Protein AF-A0A1Z5JUU1-F1 (afdb_monomer)

Secondary structure (DSSP, 8-state):
--HHHHHHHHHHHHH-TT--EEE----TTSSHHHHHHHHHHHHHHTT-TT--EEE---SSHHHHH-GGGHHHHHHHHH-TT-EEE-TTSPBP--TTSHHHHHHHHHHHHHHHHHGGGS-HHHHHHHHHHHIIIIITT-HHHHHHHHHH-HHHHHHHHHHHHHHHHTTGGGS--PPPPPP------

Organism: Fistulifera solaris (NCBI:txid1519565)

pLDDT: mean 83.69, std 14.79, range [43.5, 97.12]

Structure (mmCIF, N/CA/C/O backbone):
data_AF-A0A1Z5JUU1-F1
#
_entry.id   AF-A0A1Z5JUU1-F1
#
loop_
_atom_site.group_PDB
_atom_site.id
_atom_site.type_symbol
_atom_site.label_atom_id
_atom_site.label_alt_id
_atom_site.label_comp_id
_atom_site.label_asym_id
_atom_site.label_entity_id
_atom_site.label_seq_id
_atom_site.pdbx_PDB_ins_code
_atom_site.Cartn_x
_atom_site.Cartn_y
_atom_site.Cartn_z
_atom_site.occupancy
_atom_site.B_iso_or_equiv
_atom_site.auth_seq_id
_atom_site.auth_comp_id
_atom_site.auth_asym_id
_atom_site.auth_atom_id
_atom_site.pdbx_PDB_model_num
ATOM 1 N N . MET A 1 1 ? 9.131 -2.331 -24.295 1.00 71.56 1 MET A N 1
ATOM 2 C CA . MET A 1 1 ? 7.863 -3.003 -24.631 1.00 71.56 1 MET A CA 1
ATOM 3 C C . MET A 1 1 ? 7.011 -2.033 -25.445 1.00 71.56 1 MET A C 1
ATOM 5 O O . MET A 1 1 ? 7.007 -0.866 -25.076 1.00 71.56 1 MET A O 1
ATOM 9 N N . PRO A 1 2 ? 6.372 -2.445 -26.555 1.00 82.12 2 PRO A N 1
ATOM 10 C CA . PRO A 1 2 ? 5.466 -1.575 -27.316 1.00 82.12 2 PRO A CA 1
ATOM 11 C C . PRO A 1 2 ? 4.212 -1.193 -26.511 1.00 82.12 2 PRO A C 1
ATOM 13 O O . PRO A 1 2 ? 3.715 -2.015 -25.745 1.00 82.12 2 PRO A O 1
ATOM 16 N N . ASP A 1 3 ? 3.649 -0.003 -26.739 1.00 83.38 3 ASP A N 1
ATOM 17 C CA . ASP A 1 3 ? 2.483 0.516 -25.989 1.00 83.38 3 ASP A CA 1
ATOM 18 C C . ASP A 1 3 ? 1.228 -0.363 -26.105 1.00 83.38 3 ASP A C 1
ATOM 20 O O . ASP A 1 3 ? 0.395 -0.417 -25.205 1.00 83.38 3 ASP A O 1
ATOM 24 N N . VAL A 1 4 ? 1.074 -1.087 -27.216 1.00 86.75 4 VAL A N 1
ATOM 25 C CA . VAL A 1 4 ? -0.024 -2.054 -27.381 1.00 86.75 4 VAL A CA 1
ATOM 26 C C . VAL A 1 4 ? 0.122 -3.210 -26.393 1.00 86.75 4 VAL A C 1
ATOM 28 O O . VAL A 1 4 ? -0.844 -3.587 -25.745 1.00 86.75 4 VAL A O 1
ATOM 31 N N . VAL A 1 5 ? 1.339 -3.728 -26.226 1.00 86.44 5 VAL A N 1
ATOM 32 C CA . VAL A 1 5 ? 1.608 -4.840 -25.305 1.00 86.44 5 VAL A CA 1
ATOM 33 C C . VAL A 1 5 ? 1.429 -4.390 -23.853 1.00 86.44 5 VAL A C 1
ATOM 35 O O . VAL A 1 5 ? 0.919 -5.153 -23.041 1.00 86.44 5 VAL A O 1
ATOM 38 N N . ALA A 1 6 ? 1.771 -3.137 -23.542 1.00 86.25 6 ALA A N 1
ATOM 39 C CA . ALA A 1 6 ? 1.539 -2.543 -22.225 1.00 86.25 6 ALA A CA 1
ATOM 40 C C . ALA A 1 6 ? 0.069 -2.486 -21.840 1.00 86.25 6 ALA A C 1
ATOM 42 O O . ALA A 1 6 ? -0.309 -2.936 -20.763 1.00 86.25 6 ALA A O 1
ATOM 43 N N . ARG A 1 7 ? -0.769 -1.980 -22.745 1.00 87.94 7 ARG A N 1
ATOM 44 C CA . ARG A 1 7 ? -2.204 -1.856 -22.488 1.00 87.94 7 ARG A CA 1
ATOM 45 C C . ARG A 1 7 ? -2.879 -3.211 -22.343 1.00 87.94 7 ARG A C 1
ATOM 47 O O . ARG A 1 7 ? -3.674 -3.389 -21.428 1.00 87.94 7 ARG A O 1
ATOM 54 N N . GLU A 1 8 ? -2.515 -4.186 -23.173 1.00 91.38 8 GLU A N 1
ATOM 55 C CA . GLU A 1 8 ? -3.018 -5.557 -23.017 1.00 91.38 8 GLU A CA 1
ATOM 56 C C . GLU A 1 8 ? -2.571 -6.189 -21.694 1.00 91.38 8 GLU A C 1
ATOM 58 O O . GLU A 1 8 ? -3.350 -6.873 -21.026 1.00 91.38 8 GLU A O 1
ATOM 63 N N . PHE A 1 9 ? -1.342 -5.908 -21.260 1.00 90.50 9 PHE A N 1
ATOM 64 C CA . PHE A 1 9 ? -0.874 -6.306 -19.941 1.00 90.50 9 PHE A CA 1
ATOM 65 C C . PHE A 1 9 ? -1.707 -5.653 -18.819 1.00 90.50 9 PHE A C 1
ATOM 67 O O . PHE A 1 9 ? -2.183 -6.363 -17.933 1.00 90.50 9 PHE A O 1
ATOM 74 N N . PHE A 1 10 ? -1.980 -4.344 -18.881 1.00 91.12 10 PHE A N 1
ATOM 75 C CA . PHE A 1 10 ? -2.826 -3.654 -17.895 1.00 91.12 10 PHE A CA 1
ATOM 76 C C . PHE A 1 10 ? -4.253 -4.206 -17.865 1.00 91.12 10 PHE A C 1
ATOM 78 O O . PHE A 1 10 ? -4.787 -4.461 -16.7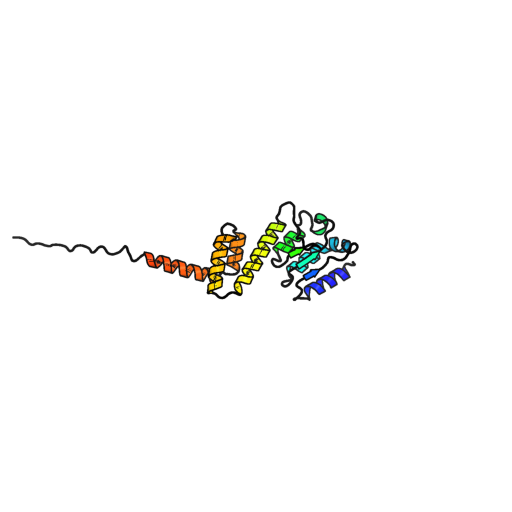86 1.00 91.12 10 PHE A O 1
ATOM 85 N N . HIS A 1 11 ? -4.857 -4.462 -19.028 1.00 91.56 11 HIS A N 1
ATOM 86 C CA . HIS A 1 11 ? -6.168 -5.105 -19.110 1.00 91.56 11 HIS A CA 1
ATOM 87 C C . HIS A 1 11 ? -6.165 -6.495 -18.479 1.00 91.56 11 HIS A C 1
ATOM 89 O O . HIS A 1 11 ? -7.101 -6.840 -17.763 1.00 91.56 11 HIS A O 1
ATOM 95 N N . THR A 1 12 ? -5.106 -7.273 -18.699 1.00 93.88 12 THR A N 1
ATOM 96 C CA . THR A 1 12 ? -4.966 -8.610 -18.111 1.00 93.88 12 THR A CA 1
ATOM 97 C C . THR A 1 12 ? -4.886 -8.540 -16.588 1.00 93.88 12 THR A C 1
ATOM 99 O O . THR A 1 12 ? -5.570 -9.300 -15.906 1.00 93.88 12 THR A O 1
ATOM 102 N N . VAL A 1 13 ? -4.095 -7.604 -16.052 1.00 93.19 13 VAL A N 1
ATOM 103 C CA . VAL A 1 13 ? -4.007 -7.354 -14.607 1.00 93.19 13 VAL A CA 1
ATOM 104 C C . VAL A 1 13 ? -5.378 -6.975 -14.049 1.00 93.19 13 VAL A C 1
ATOM 106 O O . VAL A 1 13 ? -5.835 -7.598 -13.102 1.00 93.19 13 VAL A O 1
ATOM 109 N N . LEU A 1 14 ? -6.073 -6.015 -14.666 1.00 93.19 14 LEU A N 1
ATOM 110 C CA . LEU A 1 14 ? -7.387 -5.555 -14.202 1.00 93.19 14 LEU A CA 1
ATOM 111 C C . LEU A 1 14 ? -8.497 -6.605 -14.323 1.00 93.19 14 LEU A C 1
ATOM 113 O O . LEU A 1 14 ? -9.444 -6.583 -13.539 1.00 93.19 14 LEU A O 1
ATOM 117 N N . ALA A 1 15 ? -8.410 -7.502 -15.304 1.00 95.12 15 ALA A N 1
ATOM 118 C CA . ALA A 1 15 ? -9.372 -8.584 -15.481 1.00 95.12 15 ALA A CA 1
ATOM 119 C C . ALA A 1 15 ? -9.217 -9.685 -14.420 1.00 95.12 15 ALA A C 1
ATOM 121 O O . ALA A 1 15 ? -10.174 -10.412 -14.150 1.00 95.12 15 ALA A O 1
ATOM 122 N N . ASN A 1 16 ? -8.036 -9.812 -13.811 1.00 95.94 16 ASN A N 1
ATOM 123 C CA . ASN A 1 16 ? -7.778 -10.797 -12.772 1.00 95.94 16 ASN A CA 1
ATOM 124 C C . ASN A 1 16 ? -8.166 -10.255 -11.390 1.00 95.94 16 ASN A C 1
ATOM 126 O O . ASN A 1 16 ? -7.325 -9.814 -10.614 1.00 95.94 16 ASN A O 1
ATOM 130 N N . LEU A 1 17 ? -9.458 -10.331 -11.073 1.00 94.00 17 LEU A N 1
ATOM 131 C CA . LEU A 1 17 ? -10.020 -9.778 -9.837 1.00 94.00 17 LEU A CA 1
ATOM 132 C C . LEU A 1 17 ? -9.457 -10.395 -8.546 1.00 94.00 17 LEU A C 1
ATOM 134 O O . LEU A 1 17 ? -9.594 -9.773 -7.497 1.00 94.00 17 LEU A O 1
ATOM 138 N N . ASP A 1 18 ? -8.814 -11.563 -8.626 1.00 96.25 18 ASP A N 1
ATOM 139 C CA . ASP A 1 18 ? -8.231 -12.283 -7.487 1.00 96.25 18 ASP A CA 1
ATOM 140 C C . ASP A 1 18 ? -6.707 -12.093 -7.378 1.00 96.25 18 ASP A C 1
ATOM 142 O O . ASP A 1 18 ? -6.059 -12.691 -6.515 1.00 96.25 18 ASP A O 1
ATOM 146 N N . LEU A 1 19 ? -6.103 -11.273 -8.246 1.00 97.12 19 LEU A N 1
ATOM 147 C CA . LEU A 1 19 ? -4.665 -11.027 -8.223 1.00 97.12 19 LEU A CA 1
ATOM 148 C C . LEU A 1 19 ? -4.261 -10.274 -6.948 1.00 97.12 19 LEU A C 1
ATOM 150 O O . LEU A 1 19 ? -4.594 -9.102 -6.777 1.00 97.12 19 LEU A O 1
ATOM 154 N N . GLN A 1 20 ? -3.496 -10.942 -6.081 1.00 96.75 20 GLN A N 1
ATOM 155 C CA . GLN A 1 20 ? -3.000 -10.370 -4.820 1.00 96.75 20 GLN A CA 1
ATOM 156 C C . GLN A 1 20 ? -1.579 -9.820 -4.915 1.00 96.75 20 GLN A C 1
ATOM 158 O O . GLN A 1 20 ? -1.257 -8.824 -4.269 1.00 96.75 20 GLN A O 1
ATOM 163 N N . VAL A 1 21 ? -0.734 -10.444 -5.736 1.00 96.75 21 VAL A N 1
ATOM 164 C CA . VAL A 1 21 ? 0.668 -10.057 -5.907 1.00 96.75 21 VAL A CA 1
ATOM 165 C C . VAL A 1 21 ? 0.942 -9.847 -7.385 1.00 96.75 21 VAL A C 1
ATOM 167 O O . VAL A 1 21 ? 0.773 -10.766 -8.185 1.00 96.75 21 VAL A O 1
ATOM 170 N N . LEU A 1 22 ? 1.396 -8.647 -7.732 1.00 95.31 22 LEU A N 1
ATOM 171 C CA . LEU A 1 22 ? 1.915 -8.333 -9.051 1.00 95.31 22 LEU A CA 1
ATOM 172 C C . LEU A 1 22 ? 3.423 -8.117 -8.948 1.00 95.31 22 LEU A C 1
ATOM 174 O O . LEU A 1 22 ? 3.871 -7.153 -8.333 1.00 95.31 22 LEU A O 1
ATOM 178 N N . ASP A 1 23 ? 4.196 -9.016 -9.551 1.00 93.69 23 ASP A N 1
ATOM 179 C CA . ASP A 1 23 ? 5.653 -8.955 -9.534 1.00 93.69 23 ASP A CA 1
ATOM 180 C C . ASP A 1 23 ? 6.204 -8.513 -10.893 1.00 93.69 23 ASP A C 1
ATOM 182 O O . ASP A 1 23 ? 6.114 -9.234 -11.888 1.00 93.69 23 ASP A O 1
ATOM 186 N N . LEU A 1 24 ? 6.750 -7.299 -10.924 1.00 90.38 24 LEU A N 1
ATOM 187 C CA . LEU A 1 24 ? 7.387 -6.676 -12.083 1.00 90.38 24 LEU A CA 1
ATOM 188 C C . LEU A 1 24 ? 8.906 -6.594 -11.929 1.00 90.38 24 LEU A C 1
ATOM 190 O O . LEU A 1 24 ? 9.568 -5.929 -12.728 1.00 90.38 24 LEU A O 1
ATOM 194 N N . THR A 1 25 ? 9.474 -7.286 -10.937 1.00 87.62 25 THR A N 1
ATOM 195 C CA . THR A 1 25 ? 10.922 -7.395 -10.725 1.00 87.62 25 THR A CA 1
ATOM 196 C C . THR A 1 25 ? 11.515 -8.369 -11.744 1.00 87.62 25 THR A C 1
ATOM 198 O O . THR A 1 25 ? 11.957 -9.477 -11.466 1.00 87.62 25 THR A O 1
ATOM 201 N N . THR A 1 26 ? 11.448 -7.983 -13.014 1.00 70.00 26 THR A N 1
ATOM 202 C CA . THR A 1 26 ? 12.093 -8.726 -14.094 1.00 70.00 26 THR A CA 1
ATOM 203 C C . THR A 1 26 ? 13.505 -8.192 -14.282 1.00 70.00 26 THR A C 1
ATOM 205 O O . THR A 1 26 ? 13.745 -7.000 -14.108 1.00 70.00 26 THR A O 1
ATOM 208 N N . GLY A 1 27 ? 14.441 -9.100 -14.583 1.00 63.38 27 GLY A N 1
ATOM 209 C CA . GLY A 1 27 ? 15.885 -8.852 -14.581 1.00 63.38 27 GLY A CA 1
ATOM 210 C C . GLY A 1 27 ? 16.356 -7.632 -15.393 1.00 63.38 27 GLY A C 1
ATOM 211 O O . GLY A 1 27 ? 15.570 -6.981 -16.083 1.00 63.38 27 GLY A O 1
ATOM 212 N N . PRO A 1 28 ? 17.668 -7.341 -15.381 1.00 57.72 28 PRO A N 1
ATOM 213 C CA . PRO A 1 28 ? 18.235 -5.991 -15.503 1.00 57.72 28 PRO A CA 1
ATOM 214 C C . PRO A 1 28 ? 17.991 -5.213 -16.812 1.00 57.72 28 PRO A C 1
ATOM 216 O O . PRO A 1 28 ? 18.460 -4.091 -16.969 1.00 57.72 28 PRO A O 1
ATOM 219 N N . PHE A 1 29 ? 17.258 -5.786 -17.763 1.00 53.12 29 PHE A N 1
ATOM 220 C CA . PHE A 1 29 ? 17.012 -5.238 -19.094 1.00 53.12 29 PHE A CA 1
ATOM 221 C C . PHE A 1 29 ? 15.553 -4.813 -19.337 1.00 53.12 29 PHE A C 1
ATOM 223 O O . PHE A 1 29 ? 15.235 -4.334 -20.427 1.00 53.12 29 PHE A O 1
ATOM 230 N N . HIS A 1 30 ? 14.653 -4.968 -18.359 1.00 59.88 30 HIS A N 1
ATOM 231 C CA . HIS A 1 30 ? 13.212 -4.771 -18.566 1.00 59.88 30 HIS A CA 1
ATOM 232 C C . HIS A 1 30 ? 12.620 -3.490 -17.965 1.00 59.88 30 HIS A C 1
ATOM 234 O O . HIS A 1 30 ? 11.447 -3.230 -18.172 1.00 59.88 30 HIS A O 1
ATOM 240 N N . THR A 1 31 ? 13.371 -2.626 -17.295 1.00 62.44 31 THR A N 1
ATOM 241 C CA . THR A 1 31 ? 12.774 -1.480 -16.571 1.00 62.44 31 THR A CA 1
ATOM 242 C C . THR A 1 31 ? 12.520 -0.237 -17.419 1.00 62.44 31 THR A C 1
ATOM 244 O O . THR A 1 31 ? 11.709 0.607 -17.046 1.00 62.44 31 THR A O 1
ATOM 247 N N . HIS A 1 32 ? 13.151 -0.107 -18.590 1.00 67.31 32 HIS A N 1
ATOM 248 C CA . HIS A 1 32 ? 13.047 1.134 -19.365 1.00 67.31 32 HIS A CA 1
ATOM 249 C C . HIS A 1 32 ? 11.633 1.401 -19.908 1.00 67.31 32 HIS A C 1
ATOM 251 O O . HIS A 1 32 ? 11.244 2.551 -20.096 1.00 67.31 32 HIS A O 1
ATOM 257 N N . TRP A 1 33 ? 10.838 0.352 -20.152 1.00 71.69 33 TRP A N 1
ATOM 258 C CA . TRP A 1 33 ? 9.448 0.544 -20.574 1.00 71.69 33 TRP A CA 1
ATOM 259 C C . TRP A 1 33 ? 8.546 0.973 -19.418 1.00 71.69 33 TRP A C 1
ATOM 261 O O . TRP A 1 33 ? 7.614 1.738 -19.651 1.00 71.69 33 TRP A O 1
ATOM 271 N N . MET A 1 34 ? 8.853 0.534 -18.193 1.00 74.56 34 MET A N 1
ATOM 272 C CA . MET A 1 34 ? 8.060 0.870 -17.014 1.00 74.56 34 MET A CA 1
ATOM 273 C C . MET A 1 34 ? 8.092 2.366 -16.742 1.00 74.56 34 MET A C 1
ATOM 275 O O . MET A 1 34 ? 7.037 2.935 -16.519 1.00 74.56 34 MET A O 1
ATOM 279 N N . ILE A 1 35 ? 9.244 3.028 -16.884 1.00 75.75 35 ILE A N 1
ATOM 280 C CA . ILE A 1 35 ? 9.376 4.479 -16.659 1.00 75.75 35 ILE A CA 1
ATOM 281 C C . ILE A 1 35 ? 8.332 5.287 -17.447 1.00 75.75 35 ILE A C 1
ATOM 283 O O . ILE A 1 35 ? 7.755 6.235 -16.928 1.00 75.75 35 ILE A O 1
ATOM 287 N N . ARG A 1 36 ? 8.047 4.908 -18.700 1.00 79.12 36 ARG A N 1
ATOM 288 C CA . ARG A 1 36 ? 7.113 5.661 -19.559 1.00 79.12 36 ARG A CA 1
ATOM 289 C C . ARG A 1 36 ? 5.640 5.386 -19.256 1.00 79.12 36 ARG A C 1
ATOM 291 O O . ARG A 1 36 ? 4.794 6.139 -19.717 1.00 79.12 36 ARG A O 1
ATOM 298 N N . GLN A 1 37 ? 5.341 4.290 -18.567 1.00 86.44 37 GLN A N 1
ATOM 299 C CA . GLN A 1 37 ? 3.984 3.754 -18.417 1.00 86.44 37 GLN A CA 1
ATOM 300 C C . GLN A 1 37 ? 3.599 3.539 -16.947 1.00 86.44 37 GLN A C 1
ATOM 302 O O . GLN A 1 37 ? 2.529 3.013 -16.656 1.00 86.44 37 GLN A O 1
ATOM 307 N N . ILE A 1 38 ? 4.468 3.931 -16.014 1.00 89.25 38 ILE A N 1
ATOM 308 C CA . ILE A 1 38 ? 4.296 3.702 -14.580 1.00 89.25 38 ILE A CA 1
ATOM 309 C C . ILE A 1 38 ? 3.091 4.452 -14.021 1.00 89.25 38 ILE A C 1
ATOM 311 O O . ILE A 1 38 ? 2.347 3.890 -13.227 1.00 89.25 38 ILE A O 1
ATOM 315 N N . GLU A 1 39 ? 2.859 5.681 -14.482 1.00 91.50 39 GLU A N 1
ATOM 316 C CA . GLU A 1 39 ? 1.702 6.483 -14.090 1.00 91.50 39 GLU A CA 1
ATOM 317 C C . GLU A 1 39 ? 0.398 5.811 -14.536 1.00 91.50 39 GLU A C 1
ATOM 319 O O . GLU A 1 39 ? -0.505 5.625 -13.725 1.00 91.50 39 GLU A O 1
ATOM 324 N N . GLU A 1 40 ? 0.330 5.350 -15.790 1.00 91.50 40 GLU A N 1
ATOM 325 C CA . GLU A 1 40 ? -0.838 4.640 -16.326 1.00 91.50 40 GLU A CA 1
ATOM 326 C C . GLU A 1 40 ? -1.071 3.307 -15.601 1.00 91.50 40 GLU A C 1
ATOM 328 O O . GLU A 1 40 ? -2.206 2.982 -15.241 1.00 91.50 40 GLU A O 1
ATOM 333 N N . LEU A 1 41 ? 0.001 2.557 -15.320 1.00 92.44 41 LEU A N 1
ATOM 334 C CA . LEU A 1 41 ? -0.073 1.348 -14.504 1.00 92.44 41 LEU A CA 1
ATOM 335 C C . LEU A 1 41 ? -0.630 1.677 -13.116 1.00 92.44 41 LEU A C 1
ATOM 337 O O . LEU A 1 41 ? -1.567 1.024 -12.662 1.00 92.44 41 LEU A O 1
ATOM 341 N N . PHE A 1 42 ? -0.082 2.685 -12.441 1.00 94.94 42 PHE A N 1
ATOM 342 C CA . PHE A 1 42 ? -0.512 3.079 -11.103 1.00 94.94 42 PHE A CA 1
ATOM 343 C C . PHE A 1 42 ? -1.980 3.498 -11.105 1.00 94.94 42 PHE A C 1
ATOM 345 O O . PHE A 1 42 ? -2.745 3.009 -10.278 1.00 94.94 42 PHE A O 1
ATOM 352 N N . ASP A 1 43 ? -2.411 4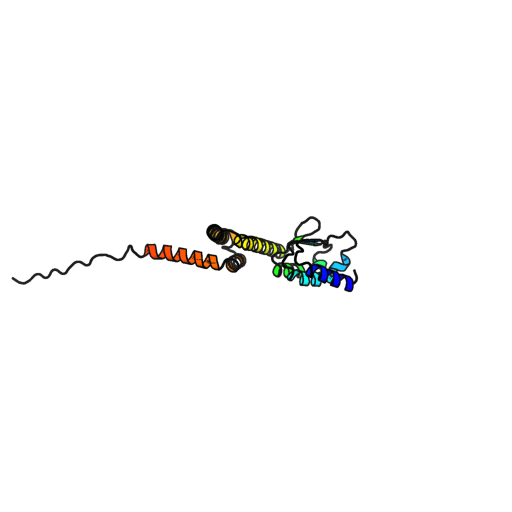.304 -12.072 1.00 94.00 43 ASP A N 1
ATOM 353 C CA . ASP A 1 43 ? -3.813 4.689 -12.235 1.00 94.00 43 ASP A CA 1
ATOM 354 C C . ASP A 1 43 ? -4.748 3.491 -12.422 1.00 94.00 43 ASP A C 1
ATOM 356 O O . ASP A 1 43 ? -5.844 3.466 -11.849 1.00 94.00 43 ASP A O 1
ATOM 360 N N . CYS A 1 44 ? -4.316 2.471 -13.166 1.00 92.75 44 CYS A N 1
ATOM 361 C CA . CYS A 1 44 ? -5.054 1.216 -13.280 1.00 92.75 44 CYS A CA 1
ATOM 362 C C . CYS A 1 44 ? -5.150 0.514 -11.915 1.00 92.75 44 CYS A C 1
ATOM 364 O O . CYS A 1 44 ? -6.242 0.148 -11.466 1.00 92.75 44 CYS A O 1
ATOM 366 N N . LEU A 1 45 ? -4.023 0.379 -11.213 1.00 95.56 45 LEU A N 1
ATOM 367 C CA . LEU A 1 45 ? -3.936 -0.343 -9.943 1.00 95.56 45 LEU A CA 1
ATOM 368 C C . LEU A 1 45 ? -4.703 0.319 -8.791 1.00 95.56 45 LEU A C 1
ATOM 370 O O . LEU A 1 45 ? -5.099 -0.377 -7.853 1.00 95.56 45 LEU A O 1
ATOM 374 N N . LYS A 1 46 ? -5.013 1.621 -8.871 1.00 95.31 46 LYS A N 1
ATOM 375 C CA . LYS A 1 46 ? -5.874 2.306 -7.885 1.00 95.31 46 LYS A CA 1
ATOM 376 C C . LYS A 1 46 ? -7.227 1.620 -7.684 1.00 95.31 46 LYS A C 1
ATOM 378 O O . LYS A 1 46 ? -7.805 1.706 -6.608 1.00 95.31 46 LYS A O 1
ATOM 383 N N . LYS A 1 47 ? -7.748 0.951 -8.718 1.00 91.81 47 LYS A N 1
ATOM 384 C CA . LYS A 1 47 ? -9.079 0.316 -8.706 1.00 91.81 47 LYS A CA 1
ATOM 385 C C . LYS A 1 47 ? -9.033 -1.180 -8.391 1.00 91.81 47 LYS A C 1
ATOM 387 O O . LYS A 1 47 ? -10.088 -1.805 -8.267 1.00 91.81 47 LYS A O 1
ATOM 392 N N . HIS A 1 48 ? -7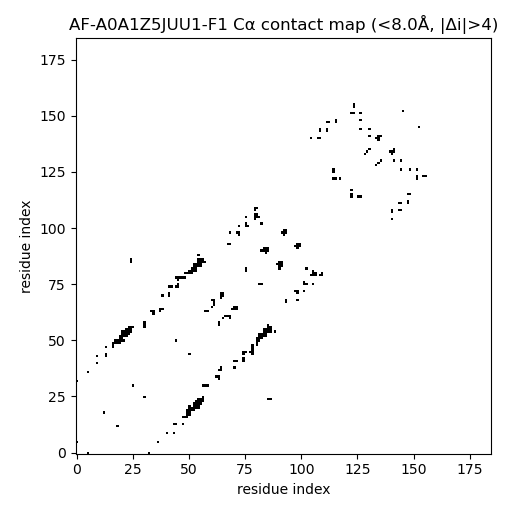.842 -1.761 -8.263 1.00 94.94 48 HIS A N 1
ATOM 393 C CA . HIS A 1 48 ? -7.673 -3.197 -8.094 1.00 94.94 48 HIS A CA 1
ATOM 394 C C . HIS A 1 48 ? -7.821 -3.609 -6.622 1.00 94.94 48 HIS A C 1
ATOM 396 O O . HIS A 1 48 ? -6.869 -3.574 -5.846 1.00 94.94 48 HIS A O 1
ATOM 402 N N . ARG A 1 49 ? -9.032 -4.023 -6.231 1.00 91.25 49 ARG A N 1
ATOM 403 C CA . ARG A 1 49 ? -9.409 -4.233 -4.819 1.00 91.25 49 ARG A CA 1
ATOM 404 C C . ARG A 1 49 ? -8.666 -5.367 -4.112 1.00 91.25 49 ARG A C 1
ATOM 406 O O . ARG A 1 49 ? -8.433 -5.262 -2.912 1.00 91.25 49 ARG A O 1
ATOM 413 N N . ALA A 1 50 ? -8.335 -6.434 -4.838 1.00 93.94 50 ALA A N 1
ATOM 414 C CA . ALA A 1 50 ? -7.659 -7.599 -4.272 1.00 93.94 50 ALA A CA 1
ATOM 415 C C . ALA A 1 50 ? -6.130 -7.484 -4.272 1.00 93.94 50 ALA A C 1
ATOM 417 O O . ALA A 1 50 ? -5.477 -8.315 -3.648 1.00 93.94 50 ALA A O 1
ATOM 418 N N . LEU A 1 51 ? -5.557 -6.480 -4.955 1.00 96.00 51 LEU A N 1
ATOM 419 C CA . LEU A 1 51 ? -4.106 -6.378 -5.071 1.00 96.00 51 LEU A CA 1
ATOM 420 C C . LEU A 1 51 ? -3.539 -5.831 -3.765 1.00 96.00 51 LEU A C 1
ATOM 422 O O . LEU A 1 51 ? -3.908 -4.740 -3.335 1.00 96.00 51 LEU A O 1
ATOM 426 N N . GLN A 1 52 ? -2.633 -6.595 -3.168 1.00 95.56 52 GLN A N 1
ATOM 427 C CA . GLN A 1 52 ? -2.013 -6.297 -1.881 1.00 95.56 52 GLN A CA 1
ATOM 428 C C . GLN A 1 52 ? -0.538 -5.950 -2.026 1.00 95.56 52 GLN A C 1
ATOM 430 O O . GLN A 1 52 ? -0.007 -5.150 -1.262 1.00 95.56 52 GLN A O 1
ATOM 435 N N . THR A 1 53 ? 0.150 -6.531 -3.008 1.00 96.56 53 THR A N 1
ATOM 436 C CA . THR A 1 53 ? 1.582 -6.303 -3.197 1.00 96.56 53 THR A CA 1
ATOM 437 C C . THR A 1 53 ? 1.901 -6.017 -4.651 1.00 96.56 53 THR A C 1
ATOM 439 O O . THR A 1 53 ? 1.595 -6.814 -5.537 1.00 96.56 53 THR A O 1
ATOM 442 N N . LEU A 1 54 ? 2.573 -4.895 -4.885 1.00 95.94 54 LEU A N 1
ATOM 443 C CA . LEU A 1 54 ? 3.235 -4.582 -6.141 1.00 95.94 54 LEU A CA 1
ATOM 444 C C . LEU A 1 54 ? 4.742 -4.633 -5.913 1.00 95.94 54 LEU A C 1
ATOM 446 O O . LEU A 1 54 ? 5.281 -3.823 -5.162 1.00 95.94 54 LEU A O 1
ATOM 450 N N . LYS A 1 55 ? 5.430 -5.559 -6.577 1.00 94.88 55 LYS A N 1
ATOM 451 C CA . LYS A 1 55 ? 6.891 -5.582 -6.585 1.00 94.88 55 LYS A CA 1
ATOM 452 C C . LYS A 1 55 ? 7.403 -4.940 -7.860 1.00 94.88 55 LYS A C 1
ATOM 454 O O . LYS A 1 55 ? 6.985 -5.317 -8.952 1.00 94.88 55 LYS A O 1
ATOM 459 N N . ILE A 1 56 ? 8.302 -3.980 -7.732 1.00 91.81 56 ILE A N 1
ATOM 460 C CA . ILE A 1 56 ? 8.855 -3.227 -8.855 1.00 91.81 56 ILE A CA 1
ATOM 461 C C . ILE A 1 56 ? 10.296 -2.848 -8.546 1.00 91.81 56 ILE A C 1
ATOM 463 O O . ILE A 1 56 ? 10.590 -2.422 -7.440 1.00 91.81 56 ILE A O 1
ATOM 467 N N . THR A 1 57 ? 11.188 -2.975 -9.528 1.00 88.56 57 THR A N 1
ATOM 468 C CA . THR A 1 57 ? 12.568 -2.490 -9.409 1.00 88.56 57 THR A CA 1
ATOM 469 C C . THR A 1 57 ? 12.678 -1.129 -10.094 1.00 88.56 57 THR A C 1
ATOM 471 O O . THR A 1 57 ? 12.716 -1.041 -11.322 1.00 88.56 57 THR A O 1
ATOM 474 N N . ALA A 1 58 ? 12.715 -0.059 -9.300 1.00 85.25 58 ALA A N 1
ATOM 475 C CA . ALA A 1 58 ? 13.047 1.288 -9.759 1.00 85.25 58 ALA A CA 1
ATOM 476 C C . ALA A 1 58 ? 14.568 1.509 -9.695 1.00 85.25 58 ALA A C 1
ATOM 478 O O . ALA A 1 58 ? 15.166 1.386 -8.631 1.00 85.25 58 ALA A O 1
ATOM 479 N N . TYR A 1 59 ? 15.196 1.814 -10.835 1.00 81.00 59 TYR A N 1
ATOM 480 C CA . TYR A 1 59 ? 16.628 2.156 -10.889 1.00 81.00 59 TYR A CA 1
ATOM 481 C C . TYR A 1 59 ? 16.907 3.581 -10.420 1.00 81.00 59 TYR A C 1
ATOM 483 O O . TYR A 1 59 ? 17.921 3.840 -9.782 1.00 81.00 59 TYR A O 1
ATOM 491 N N . ASP A 1 60 ? 16.008 4.486 -10.785 1.00 86.38 60 ASP A N 1
ATOM 492 C CA . ASP A 1 60 ? 15.980 5.868 -10.339 1.00 86.38 60 ASP A CA 1
ATOM 493 C C . ASP A 1 60 ? 14.558 6.142 -9.857 1.00 86.38 60 ASP A C 1
ATOM 495 O O . ASP A 1 60 ? 13.611 6.123 -10.651 1.00 86.38 60 ASP A O 1
ATOM 499 N N . GLU A 1 61 ? 14.405 6.285 -8.545 1.00 87.50 61 GLU A N 1
ATOM 500 C CA . GLU A 1 61 ? 13.107 6.372 -7.881 1.00 87.50 61 GLU A CA 1
ATOM 501 C C . GLU A 1 61 ? 12.368 7.659 -8.256 1.00 87.50 61 GLU A C 1
ATOM 503 O O . GLU A 1 61 ? 11.166 7.597 -8.504 1.00 87.50 61 GLU A O 1
ATOM 508 N N . GLU A 1 62 ? 13.065 8.788 -8.427 1.00 84.94 62 GLU A N 1
ATOM 509 C CA . GLU A 1 62 ? 12.432 10.049 -8.841 1.00 84.94 62 GLU A CA 1
ATOM 510 C C . GLU A 1 62 ? 11.922 9.984 -10.281 1.00 84.94 62 GLU A C 1
ATOM 512 O O . GLU A 1 62 ? 10.806 10.410 -10.581 1.00 84.94 62 GLU A O 1
ATOM 517 N N . THR A 1 63 ? 12.703 9.401 -11.191 1.00 85.81 63 THR A N 1
ATOM 518 C CA . THR A 1 63 ? 12.252 9.219 -12.577 1.00 85.81 63 THR A CA 1
ATOM 519 C C . THR A 1 63 ? 11.139 8.171 -12.672 1.00 85.81 63 THR A C 1
ATOM 521 O O . THR A 1 63 ? 10.244 8.294 -13.508 1.00 85.81 63 THR A O 1
ATOM 524 N N . SER A 1 64 ? 11.164 7.139 -11.822 1.00 87.94 64 SER A N 1
ATOM 525 C CA . SER A 1 64 ? 10.197 6.033 -11.872 1.00 87.94 64 SER A CA 1
ATOM 526 C C . SER A 1 64 ? 8.886 6.351 -11.153 1.00 87.94 64 SER A C 1
ATOM 528 O O . SER A 1 64 ? 7.834 5.922 -11.603 1.00 87.94 64 SER A O 1
ATOM 530 N N . PHE A 1 65 ? 8.905 7.094 -10.050 1.00 91.75 65 PHE A N 1
ATOM 531 C CA . PHE A 1 65 ? 7.706 7.427 -9.268 1.00 91.75 65 PHE A CA 1
ATOM 532 C C . PHE A 1 65 ? 7.277 8.887 -9.410 1.00 91.75 65 PHE A C 1
ATOM 534 O O . PHE A 1 65 ? 6.328 9.322 -8.749 1.00 91.75 65 PHE A O 1
ATOM 541 N N . GLY A 1 66 ? 7.932 9.615 -10.313 1.00 90.50 66 GLY A N 1
ATOM 542 C CA . GLY A 1 66 ? 7.747 11.042 -10.503 1.00 90.50 66 GLY A CA 1
ATOM 543 C C . GLY A 1 66 ? 8.468 11.847 -9.425 1.00 90.50 66 GLY A C 1
ATOM 544 O O . GLY A 1 66 ? 8.839 11.333 -8.366 1.00 90.50 66 GLY A O 1
ATOM 545 N N . LEU A 1 67 ? 8.636 13.142 -9.699 1.00 90.69 67 LEU A N 1
ATOM 546 C CA . LEU A 1 67 ? 9.256 14.075 -8.760 1.00 90.69 67 LEU A CA 1
ATOM 547 C C . LEU A 1 67 ? 8.564 13.989 -7.395 1.00 90.69 67 LEU A C 1
ATOM 549 O O . LEU A 1 67 ? 7.331 14.007 -7.314 1.00 90.69 67 LEU A O 1
ATOM 553 N N . SER A 1 68 ? 9.370 13.866 -6.339 1.00 90.00 68 SER A N 1
ATOM 554 C CA . SER A 1 68 ? 8.889 13.714 -4.961 1.00 90.00 68 SER A CA 1
ATOM 555 C C . SER A 1 68 ? 7.881 12.564 -4.790 1.00 90.00 68 SER A C 1
ATOM 557 O O . SER A 1 68 ? 6.930 12.673 -4.017 1.00 90.00 68 SER A O 1
ATOM 559 N N . PHE A 1 69 ? 8.053 11.467 -5.539 1.00 94.12 69 PHE A N 1
ATOM 560 C CA . PHE A 1 69 ? 7.229 10.255 -5.452 1.00 94.12 69 PHE A CA 1
ATOM 561 C C . PHE A 1 69 ? 5.732 10.486 -5.713 1.00 94.12 69 PHE A C 1
ATOM 563 O O . PHE A 1 69 ? 4.888 9.727 -5.228 1.00 94.12 69 PHE A O 1
ATOM 570 N N . ILE A 1 70 ? 5.361 11.527 -6.468 1.00 94.56 70 ILE A N 1
ATOM 571 C CA . ILE A 1 70 ? 3.957 11.929 -6.638 1.00 94.56 70 ILE A CA 1
ATOM 572 C C . ILE A 1 70 ? 3.060 10.797 -7.161 1.00 94.56 70 ILE A C 1
ATOM 574 O O . ILE A 1 70 ? 1.924 10.651 -6.699 1.00 94.56 70 ILE A O 1
ATOM 578 N N . TYR A 1 71 ? 3.558 9.953 -8.069 1.00 95.25 71 TYR A N 1
ATOM 579 C CA . TYR A 1 71 ? 2.787 8.830 -8.601 1.00 95.25 71 TYR A CA 1
ATOM 580 C C . TYR A 1 71 ? 2.558 7.767 -7.527 1.00 95.25 71 TYR A C 1
ATOM 582 O O . TYR A 1 71 ? 1.428 7.300 -7.357 1.00 95.25 71 TYR A O 1
ATOM 590 N N . LEU A 1 72 ? 3.597 7.429 -6.756 1.00 95.69 72 LEU A N 1
ATOM 591 C CA . LEU A 1 72 ? 3.497 6.459 -5.666 1.00 95.69 72 LEU A CA 1
ATOM 592 C C . LEU A 1 72 ? 2.559 6.959 -4.561 1.00 95.69 72 LEU A C 1
ATOM 594 O O . LEU A 1 72 ? 1.651 6.237 -4.154 1.00 95.69 72 LEU A O 1
ATOM 598 N N . ARG A 1 73 ? 2.711 8.216 -4.131 1.00 96.06 73 ARG A N 1
ATOM 599 C CA . ARG A 1 73 ? 1.843 8.841 -3.121 1.00 96.06 73 ARG A CA 1
ATOM 600 C C . ARG A 1 73 ? 0.372 8.806 -3.551 1.00 96.06 73 ARG A C 1
ATOM 602 O O . ARG A 1 73 ? -0.502 8.447 -2.761 1.00 96.06 73 ARG A O 1
ATOM 609 N N . ASN A 1 74 ? 0.088 9.124 -4.815 1.00 96.31 74 ASN A N 1
ATOM 610 C CA . ASN A 1 74 ? -1.266 9.099 -5.372 1.00 96.31 74 ASN A CA 1
ATOM 611 C C . ASN A 1 74 ? -1.853 7.673 -5.432 1.00 96.31 74 ASN A C 1
ATOM 613 O O . ASN A 1 74 ? -3.026 7.464 -5.104 1.00 96.31 74 ASN A O 1
ATOM 617 N N . LEU A 1 75 ? -1.040 6.681 -5.811 1.00 96.69 75 LEU A N 1
ATOM 618 C CA . LEU A 1 75 ? -1.426 5.269 -5.783 1.00 96.69 75 LEU A CA 1
ATOM 619 C C . LEU A 1 75 ? -1.794 4.821 -4.363 1.00 96.69 75 LEU A C 1
ATOM 621 O O . LEU A 1 75 ? -2.900 4.324 -4.157 1.00 96.69 75 LEU A O 1
ATOM 625 N N . LEU A 1 76 ? -0.909 5.046 -3.389 1.00 96.69 76 LEU A N 1
ATOM 626 C CA . LEU A 1 76 ? -1.097 4.615 -1.999 1.00 96.69 76 LEU A CA 1
ATOM 627 C C . LEU A 1 76 ? -2.267 5.322 -1.311 1.00 96.69 76 LEU A C 1
ATOM 629 O O . LEU A 1 76 ? -2.983 4.701 -0.530 1.00 96.69 76 LEU A O 1
ATOM 633 N N . SER A 1 77 ? -2.499 6.596 -1.636 1.00 94.88 77 SER A N 1
ATOM 634 C CA . SER A 1 77 ? -3.643 7.356 -1.114 1.00 94.88 77 SER A CA 1
ATOM 635 C C . SER A 1 77 ? -4.983 6.817 -1.624 1.00 94.88 77 SER A C 1
ATOM 637 O O . SER A 1 77 ? -5.997 6.905 -0.932 1.00 94.88 77 SER A O 1
ATOM 639 N N . SER A 1 78 ? -4.994 6.268 -2.843 1.00 95.25 78 SER A N 1
ATOM 640 C CA . SER A 1 78 ? -6.203 5.764 -3.502 1.00 95.25 78 SER A CA 1
ATOM 641 C C . SER A 1 78 ? -6.463 4.283 -3.215 1.00 95.25 78 SER A C 1
ATOM 643 O O . SER A 1 78 ? -7.617 3.874 -3.111 1.00 95.25 78 SER A O 1
ATOM 645 N N . ASN A 1 79 ? -5.407 3.475 -3.096 1.00 94.75 79 ASN A N 1
ATOM 646 C CA . ASN A 1 79 ? -5.493 2.048 -2.812 1.00 94.75 79 ASN A CA 1
ATOM 647 C C . ASN A 1 79 ? -4.822 1.730 -1.471 1.00 94.75 79 ASN A C 1
ATOM 649 O O . ASN A 1 79 ? -3.624 1.461 -1.397 1.00 94.75 79 ASN A O 1
ATOM 653 N N . ARG A 1 80 ? -5.638 1.725 -0.411 1.00 92.94 80 ARG A N 1
ATOM 654 C CA . ARG A 1 80 ? -5.187 1.505 0.972 1.00 92.94 80 ARG A CA 1
ATOM 655 C C . ARG A 1 80 ? -4.791 0.060 1.289 1.00 92.94 80 ARG A C 1
ATOM 657 O O . ARG A 1 80 ? -4.237 -0.209 2.352 1.00 92.94 80 ARG A O 1
ATOM 664 N N . ASN A 1 81 ? -5.067 -0.874 0.381 1.00 92.19 81 ASN A N 1
ATOM 665 C CA . ASN A 1 81 ? -4.710 -2.282 0.550 1.00 92.19 81 ASN A CA 1
ATOM 666 C C . ASN A 1 81 ? -3.323 -2.608 -0.016 1.00 92.19 81 ASN A C 1
ATOM 668 O O . ASN A 1 81 ? -2.802 -3.692 0.230 1.00 92.19 81 ASN A O 1
ATOM 672 N N . LEU A 1 82 ? -2.731 -1.685 -0.778 1.00 95.38 82 LEU A N 1
ATOM 673 C CA . LEU A 1 82 ? -1.536 -1.949 -1.559 1.00 95.38 82 LEU A CA 1
ATOM 674 C C . LEU A 1 82 ? -0.252 -1.579 -0.809 1.00 95.38 82 LEU A C 1
ATOM 676 O O . LEU A 1 82 ? -0.135 -0.499 -0.230 1.00 95.38 82 LEU A O 1
ATOM 680 N N . VAL A 1 83 ? 0.743 -2.457 -0.916 1.00 96.12 83 VAL A N 1
ATOM 681 C CA . VAL A 1 83 ? 2.134 -2.226 -0.520 1.00 96.12 83 VAL A CA 1
ATOM 682 C C . VAL A 1 83 ? 3.025 -2.304 -1.759 1.00 96.12 83 VAL A C 1
ATOM 684 O O . VAL A 1 83 ? 2.916 -3.259 -2.531 1.00 96.12 83 VAL A O 1
ATOM 687 N N . VAL A 1 84 ? 3.905 -1.317 -1.960 1.00 96.31 84 VAL A N 1
ATOM 688 C CA . VAL A 1 84 ? 4.869 -1.316 -3.071 1.00 96.31 84 VAL A CA 1
ATOM 689 C C . VAL A 1 84 ? 6.267 -1.592 -2.532 1.00 96.31 84 VAL A C 1
ATOM 691 O O . VAL A 1 84 ? 6.777 -0.846 -1.696 1.00 96.31 84 VAL A O 1
ATOM 694 N N . THR A 1 85 ? 6.893 -2.663 -3.013 1.00 96.19 85 THR A N 1
ATOM 695 C CA . THR A 1 85 ? 8.231 -3.075 -2.574 1.00 96.19 85 THR A CA 1
ATOM 696 C C . THR A 1 85 ? 9.183 -3.236 -3.746 1.00 96.19 85 THR A C 1
ATOM 698 O O . THR A 1 85 ? 8.768 -3.480 -4.879 1.00 96.19 85 THR A O 1
ATOM 701 N N . ASN A 1 86 ? 10.479 -3.186 -3.462 1.00 92.44 86 ASN A N 1
ATOM 702 C CA . ASN A 1 86 ? 11.493 -3.653 -4.398 1.00 92.44 86 ASN A CA 1
ATOM 703 C C . ASN A 1 86 ? 11.600 -5.192 -4.409 1.00 92.44 86 ASN A C 1
ATOM 705 O O . ASN A 1 86 ? 10.870 -5.898 -3.705 1.00 92.44 86 ASN A O 1
ATOM 709 N N . GLU A 1 87 ? 12.531 -5.718 -5.207 1.00 90.44 87 GLU A N 1
ATOM 710 C CA . GLU A 1 87 ? 12.827 -7.157 -5.322 1.00 90.44 87 GLU A CA 1
ATOM 711 C C . GLU A 1 87 ? 13.251 -7.821 -4.005 1.00 90.44 87 GLU A C 1
ATOM 713 O O . GLU A 1 87 ? 12.984 -9.003 -3.793 1.00 90.44 87 GLU A O 1
ATOM 718 N N . ASN A 1 88 ? 13.832 -7.050 -3.085 1.00 91.69 88 ASN A N 1
ATOM 719 C CA . ASN A 1 88 ? 14.241 -7.524 -1.764 1.00 91.69 88 ASN A CA 1
ATOM 720 C C . ASN A 1 88 ? 13.101 -7.470 -0.734 1.00 91.69 88 ASN A C 1
ATOM 722 O O . ASN A 1 88 ? 13.295 -7.857 0.415 1.00 91.69 88 ASN A O 1
ATOM 726 N N . GLY A 1 89 ? 11.917 -6.987 -1.125 1.00 92.44 89 GLY A N 1
ATOM 727 C CA . GLY A 1 89 ? 10.778 -6.804 -0.226 1.00 92.44 89 GLY A CA 1
ATOM 728 C C . GLY A 1 89 ? 10.858 -5.542 0.636 1.00 92.44 89 GLY A C 1
ATOM 729 O O . GLY A 1 89 ? 10.017 -5.366 1.515 1.00 92.44 89 GLY A O 1
ATOM 730 N N . ASN A 1 90 ? 11.821 -4.650 0.389 1.00 94.44 90 ASN A N 1
ATOM 731 C CA . ASN A 1 90 ? 11.884 -3.369 1.090 1.00 94.44 90 ASN A CA 1
ATOM 732 C C . ASN A 1 90 ? 10.863 -2.407 0.483 1.00 94.44 90 ASN A C 1
ATOM 734 O O . ASN A 1 90 ? 10.760 -2.307 -0.743 1.00 94.44 90 ASN A O 1
ATOM 738 N N . VAL A 1 91 ? 10.124 -1.701 1.337 1.00 95.12 91 VAL A N 1
ATOM 739 C CA . VAL A 1 91 ? 9.217 -0.632 0.908 1.00 95.12 91 VAL A CA 1
ATOM 740 C C . VAL A 1 91 ? 10.009 0.582 0.436 1.00 95.12 91 VAL A C 1
ATOM 742 O O . VAL A 1 91 ? 11.100 0.855 0.937 1.00 95.12 91 VAL A O 1
ATOM 745 N N . TYR A 1 92 ? 9.444 1.299 -0.528 1.00 93.94 92 TYR A N 1
ATOM 746 C CA . TYR A 1 92 ? 9.967 2.593 -0.955 1.00 93.94 92 TYR A CA 1
ATOM 747 C C . TYR A 1 92 ? 9.695 3.669 0.098 1.00 93.94 92 TYR A C 1
ATOM 749 O O . TYR A 1 92 ? 8.667 3.622 0.771 1.00 93.94 92 TYR A O 1
ATOM 757 N N . ALA A 1 93 ? 10.614 4.617 0.223 1.00 92.44 93 ALA A N 1
ATOM 758 C CA . ALA A 1 93 ? 10.590 5.691 1.206 1.00 92.44 93 ALA A CA 1
ATOM 759 C C . ALA A 1 93 ? 11.052 6.980 0.529 1.00 92.44 93 ALA A C 1
ATOM 761 O O . ALA A 1 93 ? 11.951 6.942 -0.311 1.00 92.44 93 ALA A O 1
ATOM 762 N N . ASP A 1 94 ? 10.441 8.102 0.879 1.00 91.50 94 ASP A N 1
ATOM 763 C CA . ASP A 1 94 ? 10.849 9.412 0.387 1.00 91.50 94 ASP A CA 1
ATOM 764 C C . ASP A 1 94 ? 11.582 10.201 1.474 1.00 91.50 94 ASP A C 1
ATOM 766 O O . ASP A 1 94 ? 11.454 9.931 2.664 1.00 91.50 94 ASP A O 1
ATOM 770 N N . GLU A 1 95 ? 12.347 11.221 1.084 1.00 88.81 95 GLU A N 1
ATOM 771 C CA . GLU A 1 95 ? 13.124 12.013 2.050 1.00 88.81 95 GLU A CA 1
ATOM 772 C C . GLU A 1 95 ? 12.245 12.745 3.080 1.00 88.81 95 GLU A C 1
ATOM 774 O O . GLU A 1 95 ? 12.681 13.003 4.202 1.00 88.81 95 GLU A O 1
ATOM 779 N N . GLU A 1 96 ? 11.006 13.081 2.708 1.00 91.25 96 GLU A N 1
ATOM 780 C CA . GLU A 1 96 ? 10.052 13.793 3.563 1.00 91.25 96 GLU A CA 1
ATOM 781 C C . GLU A 1 96 ? 9.272 12.856 4.506 1.00 91.25 96 GLU A C 1
ATOM 783 O O . GLU A 1 96 ? 8.607 13.343 5.422 1.00 91.25 96 GLU A O 1
ATOM 788 N N . GLY A 1 97 ? 9.346 11.533 4.309 1.00 93.31 97 GLY A N 1
ATOM 789 C CA . GLY A 1 97 ? 8.638 10.527 5.108 1.00 93.31 97 GLY A CA 1
ATOM 790 C C . GLY A 1 97 ? 7.129 10.425 4.842 1.00 93.31 97 GLY A C 1
ATOM 791 O O . GLY A 1 97 ? 6.399 9.801 5.618 1.00 93.31 97 GLY A O 1
ATOM 792 N N . ILE A 1 98 ? 6.629 11.057 3.777 1.00 94.44 98 ILE A N 1
ATOM 793 C CA . ILE A 1 98 ? 5.201 11.075 3.428 1.00 94.44 98 ILE A CA 1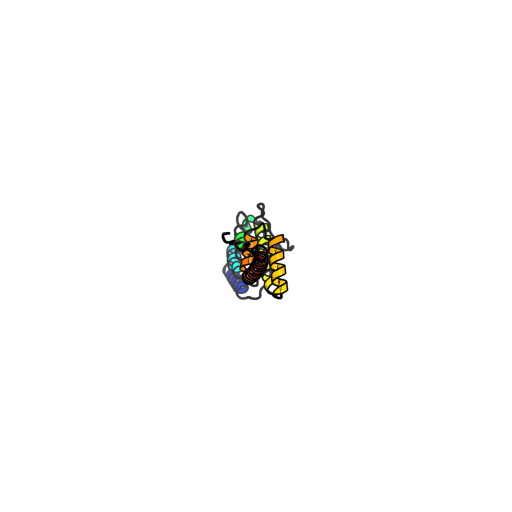
ATOM 794 C C . ILE A 1 98 ? 4.753 9.698 2.926 1.00 94.44 98 ILE A C 1
ATOM 796 O O . ILE A 1 98 ? 3.628 9.267 3.191 1.00 94.44 98 ILE A O 1
ATOM 800 N N . VAL A 1 99 ? 5.615 8.981 2.205 1.00 95.00 99 VAL A N 1
ATOM 801 C CA . VAL A 1 99 ? 5.339 7.626 1.718 1.00 95.00 99 VAL A CA 1
ATOM 802 C C . VAL A 1 99 ? 5.215 6.659 2.897 1.00 95.00 99 VAL A C 1
ATOM 804 O O . VAL A 1 99 ? 4.290 5.845 2.938 1.00 95.00 99 VAL A O 1
ATOM 807 N N . GLU A 1 100 ? 6.076 6.785 3.902 1.00 95.56 100 GLU A N 1
ATOM 808 C CA . GLU A 1 100 ? 6.017 6.001 5.132 1.00 95.56 100 GLU A CA 1
ATOM 809 C C . GLU A 1 100 ? 4.759 6.300 5.947 1.00 95.56 100 GLU A C 1
ATOM 811 O O . GLU A 1 100 ? 4.139 5.372 6.476 1.00 95.56 100 GLU A O 1
ATOM 816 N N . GLU A 1 101 ? 4.341 7.566 6.026 1.00 94.75 101 GLU A N 1
ATOM 817 C CA . GLU A 1 101 ? 3.078 7.943 6.666 1.00 94.75 101 GLU A CA 1
ATOM 818 C C . GLU A 1 101 ? 1.883 7.291 5.955 1.00 94.75 101 GLU A C 1
ATOM 820 O O . GLU A 1 101 ? 1.027 6.695 6.615 1.00 94.75 101 GLU A O 1
ATOM 825 N N . LEU A 1 102 ? 1.867 7.303 4.616 1.00 95.88 102 LEU A N 1
ATOM 826 C CA . LEU A 1 102 ? 0.841 6.626 3.818 1.00 95.88 102 LEU A CA 1
ATOM 827 C C . LEU A 1 102 ? 0.832 5.114 4.060 1.00 95.88 102 LEU A C 1
ATOM 829 O O . LEU A 1 102 ? -0.238 4.539 4.263 1.00 95.88 102 LEU A O 1
ATOM 833 N N . TYR A 1 103 ? 1.994 4.457 4.112 1.00 96.12 103 TYR A N 1
ATOM 834 C CA . TYR A 1 103 ? 2.060 3.038 4.473 1.00 96.12 103 TYR A CA 1
ATOM 835 C C . TYR A 1 103 ? 1.562 2.773 5.890 1.00 96.12 103 TYR A C 1
ATOM 837 O O . TYR A 1 103 ? 0.839 1.802 6.118 1.00 96.12 103 TYR A O 1
ATOM 845 N N . SER A 1 104 ? 1.913 3.636 6.844 1.00 94.38 104 SER A N 1
ATOM 846 C CA . SER A 1 104 ? 1.457 3.522 8.228 1.00 94.38 104 SER A CA 1
ATOM 847 C C . SER A 1 104 ? -0.066 3.636 8.322 1.00 94.38 104 SER A C 1
ATOM 849 O O . SER A 1 104 ? -0.710 2.834 9.002 1.00 94.38 104 SER A O 1
ATOM 851 N N . LEU A 1 105 ? -0.651 4.592 7.597 1.00 93.94 105 LEU A N 1
ATOM 852 C CA . LEU A 1 105 ? -2.093 4.798 7.534 1.00 93.94 105 LEU A CA 1
ATOM 853 C C . LEU A 1 105 ? -2.809 3.630 6.844 1.00 93.94 105 LEU A C 1
ATOM 855 O O . LEU A 1 105 ? -3.837 3.163 7.332 1.00 93.94 105 LEU A O 1
ATOM 859 N N . ASN A 1 106 ? -2.246 3.117 5.751 1.00 93.94 106 ASN A N 1
ATOM 860 C CA . ASN A 1 106 ? -2.780 1.972 5.014 1.00 93.94 106 ASN A CA 1
ATOM 861 C C . ASN A 1 106 ? -2.747 0.687 5.852 1.00 93.94 106 ASN A C 1
ATOM 863 O O . ASN A 1 106 ? -3.742 -0.033 5.919 1.00 93.94 106 ASN A O 1
ATOM 867 N N . CYS A 1 107 ? -1.653 0.439 6.573 1.00 91.69 107 CYS A N 1
ATOM 868 C CA . CYS A 1 107 ? -1.543 -0.672 7.520 1.00 91.69 107 CYS A CA 1
ATOM 869 C C . CYS A 1 107 ? -2.588 -0.558 8.644 1.00 91.69 107 CYS A C 1
ATOM 871 O O . CYS A 1 107 ? -3.272 -1.530 8.971 1.00 91.69 107 CYS A O 1
ATOM 873 N N . PHE A 1 108 ? -2.784 0.651 9.185 1.00 91.56 108 PHE A N 1
ATOM 874 C CA . PHE A 1 108 ? -3.834 0.905 10.170 1.00 91.56 108 PHE A CA 1
ATOM 875 C C . PHE A 1 108 ? -5.236 0.639 9.598 1.00 91.56 108 PHE A C 1
ATOM 877 O O . PHE A 1 108 ? -6.053 -0.009 10.251 1.00 91.56 108 PHE A O 1
ATOM 884 N N . TYR A 1 109 ? -5.512 1.097 8.372 1.00 91.00 109 TYR A N 1
ATOM 885 C CA . TYR A 1 109 ? -6.780 0.850 7.685 1.00 91.00 109 TYR A CA 1
ATOM 886 C C . TYR A 1 109 ? -7.059 -0.650 7.529 1.00 91.00 109 TYR A C 1
ATOM 888 O O . TYR A 1 109 ? -8.139 -1.103 7.913 1.00 91.00 109 TYR A O 1
ATOM 896 N N . GLN A 1 110 ? -6.087 -1.425 7.043 1.00 88.94 110 GLN A N 1
ATOM 897 C CA . GLN A 1 110 ? -6.219 -2.876 6.870 1.00 88.94 110 GLN A CA 1
ATOM 898 C C . GLN A 1 110 ? -6.526 -3.573 8.199 1.00 88.94 110 GLN A C 1
ATOM 900 O O . GLN A 1 110 ? -7.525 -4.283 8.304 1.00 88.94 110 GLN A O 1
ATOM 905 N N . GLY A 1 111 ? -5.752 -3.275 9.248 1.00 87.94 111 GLY A N 1
ATOM 906 C CA . GLY A 1 111 ? -6.010 -3.813 10.584 1.00 87.94 111 GLY A CA 1
ATOM 907 C C . GLY A 1 111 ? -7.390 -3.422 11.122 1.00 87.94 111 GLY A C 1
ATOM 908 O O . GLY A 1 111 ? -8.076 -4.238 11.733 1.00 87.94 111 GLY A O 1
ATOM 909 N N . SER A 1 112 ? -7.852 -2.196 10.851 1.00 87.25 112 SER A N 1
ATOM 910 C CA . SER A 1 112 ? -9.197 -1.765 11.246 1.00 87.25 112 SER A CA 1
ATOM 911 C C . SER A 1 112 ? -10.303 -2.530 10.510 1.00 87.25 112 SER A C 1
ATOM 913 O O . SER A 1 112 ? -11.336 -2.823 11.108 1.00 87.25 112 SER A O 1
ATOM 915 N N . ALA A 1 113 ? -10.096 -2.886 9.240 1.00 86.69 113 ALA A N 1
ATOM 916 C CA . ALA A 1 113 ? -11.062 -3.639 8.449 1.00 86.69 113 ALA A CA 1
ATOM 917 C C . ALA A 1 113 ? -11.170 -5.098 8.926 1.00 86.69 113 ALA A C 1
ATOM 919 O O . ALA A 1 113 ? -12.267 -5.649 8.989 1.00 86.69 113 ALA A O 1
ATOM 920 N N . GLU A 1 114 ? -10.060 -5.706 9.350 1.00 87.38 114 GLU A N 1
ATOM 921 C CA . GLU A 1 114 ? -10.043 -7.065 9.908 1.00 87.38 114 GLU A CA 1
ATOM 922 C C . GLU A 1 114 ? -10.827 -7.182 11.225 1.00 87.38 114 GLU A C 1
ATOM 924 O O . GLU A 1 114 ? -11.434 -8.220 11.496 1.00 87.38 114 GLU A O 1
ATOM 929 N N . ILE A 1 115 ? -10.898 -6.104 12.018 1.00 87.31 115 ILE A N 1
ATOM 930 C CA . ILE A 1 115 ? -11.665 -6.064 13.276 1.00 87.31 115 ILE A CA 1
ATOM 931 C C . ILE A 1 115 ? -13.162 -6.360 13.045 1.00 87.31 115 ILE A C 1
ATOM 933 O O . ILE A 1 115 ? -13.837 -6.883 13.934 1.00 87.31 115 ILE A O 1
ATOM 937 N N . VAL A 1 116 ? -13.690 -6.103 11.843 1.00 84.81 116 VAL A N 1
ATOM 938 C CA . VAL A 1 116 ? -15.093 -6.386 11.491 1.00 84.81 116 VAL A CA 1
ATOM 939 C C . VAL A 1 116 ? -15.424 -7.880 11.595 1.00 84.81 116 VAL A C 1
ATOM 941 O O . VAL A 1 116 ? -16.567 -8.224 11.890 1.00 84.81 116 VAL A O 1
ATOM 944 N N . ALA A 1 117 ? -14.440 -8.766 11.411 1.00 84.81 117 ALA A N 1
ATOM 945 C CA . ALA A 1 117 ? -14.632 -10.215 11.456 1.00 84.81 117 ALA A CA 1
ATOM 946 C C . ALA A 1 117 ? -14.801 -10.787 12.881 1.00 84.81 117 ALA A C 1
ATOM 948 O O . ALA A 1 117 ? -15.138 -11.963 13.034 1.00 84.81 117 ALA A O 1
ATOM 949 N N . PHE A 1 118 ? -14.566 -9.989 13.927 1.00 85.56 118 PHE A N 1
ATOM 950 C CA . PHE A 1 118 ? -14.670 -10.430 15.320 1.00 85.56 118 PHE A CA 1
ATOM 951 C C . PHE A 1 118 ? -16.117 -10.386 15.835 1.00 85.56 118 PHE A C 1
ATOM 953 O O . PHE A 1 118 ? -16.965 -9.656 15.323 1.00 85.56 118 PHE A O 1
ATOM 960 N N . SER A 1 119 ? -16.407 -11.156 16.892 1.00 84.12 119 SER A N 1
ATOM 961 C CA . SER A 1 119 ? -17.709 -11.102 17.574 1.00 84.12 119 SER A CA 1
ATOM 962 C C . SER A 1 119 ? -17.973 -9.712 18.165 1.00 84.12 119 SER A C 1
ATOM 964 O O . SER A 1 119 ? -17.034 -9.028 18.571 1.00 84.12 119 SER A O 1
ATOM 966 N N . SER A 1 120 ? -19.244 -9.306 18.275 1.00 81.25 120 SER A N 1
ATOM 967 C CA . SER A 1 120 ? -19.622 -7.940 18.679 1.00 81.25 120 SER A CA 1
ATOM 968 C C . SER A 1 120 ? -18.960 -7.472 19.981 1.00 81.25 120 SER A C 1
ATOM 970 O O . SER A 1 120 ? -18.395 -6.382 20.024 1.00 81.25 120 SER A O 1
ATOM 972 N N . SER A 1 121 ? -18.925 -8.324 21.013 1.00 77.69 121 SER A N 1
ATOM 973 C CA . SER A 1 121 ? -18.311 -7.984 22.305 1.00 77.69 121 SER A CA 1
ATOM 974 C C . SER A 1 121 ? -16.790 -7.812 22.226 1.00 77.69 121 SER A C 1
ATOM 976 O O . SER A 1 121 ? -16.227 -6.911 22.848 1.00 77.69 121 SER A O 1
ATOM 978 N N . CYS A 1 122 ? -16.110 -8.649 21.438 1.00 85.81 122 CYS A N 1
ATOM 979 C CA . CYS A 1 122 ? -14.672 -8.532 21.211 1.00 85.81 122 CYS A CA 1
ATOM 980 C C . CYS A 1 122 ? -14.359 -7.281 20.380 1.00 85.81 122 CYS A C 1
ATOM 982 O O . CYS A 1 122 ? -13.442 -6.526 20.701 1.00 85.81 122 CYS A O 1
ATOM 984 N N . ARG A 1 123 ? -15.187 -7.018 19.367 1.00 88.94 123 ARG A N 1
ATOM 985 C CA . ARG A 1 123 ? -15.069 -5.879 18.464 1.00 88.94 123 ARG A CA 1
ATOM 986 C C . ARG A 1 123 ? -15.175 -4.547 19.203 1.00 88.94 123 ARG A C 1
ATOM 988 O O . ARG A 1 123 ? -14.283 -3.721 19.049 1.00 88.94 123 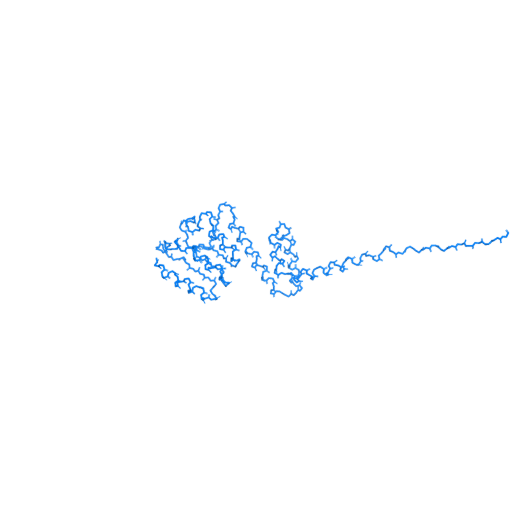ARG A O 1
ATOM 995 N N . ALA A 1 124 ? -16.180 -4.361 20.063 1.00 87.19 124 ALA A N 1
ATOM 996 C CA . ALA A 1 124 ? -16.337 -3.135 20.853 1.00 87.19 124 ALA A CA 1
ATOM 997 C C . ALA A 1 124 ? -15.108 -2.837 21.730 1.00 87.19 124 ALA A C 1
ATOM 999 O O . ALA A 1 124 ? -14.591 -1.717 21.738 1.00 87.19 124 ALA A O 1
ATOM 1000 N N . SER A 1 125 ? -14.581 -3.863 22.408 1.00 88.62 125 SER A N 1
ATOM 1001 C CA . SER A 1 125 ? -13.375 -3.739 23.234 1.00 88.62 125 SER A CA 1
ATOM 1002 C C . SER A 1 125 ? -12.128 -3.391 22.409 1.00 88.62 125 SER A C 1
ATOM 1004 O O . SER A 1 125 ? -11.344 -2.522 22.808 1.00 88.62 125 SER A O 1
ATOM 1006 N N . LEU A 1 126 ? -11.955 -4.026 21.244 1.00 90.19 126 LEU A N 1
ATOM 1007 C CA . LEU A 1 126 ? -10.847 -3.753 20.326 1.00 90.19 126 LEU A CA 1
ATOM 1008 C C . LEU A 1 126 ? -10.930 -2.337 19.750 1.00 90.19 126 LEU A C 1
ATOM 1010 O O . LEU A 1 126 ? -9.931 -1.623 19.762 1.00 90.19 126 LEU A O 1
ATOM 1014 N N . VAL A 1 127 ? -12.114 -1.901 19.314 1.00 89.44 127 VAL A N 1
ATOM 1015 C CA . VAL A 1 127 ? -12.351 -0.545 18.798 1.00 89.44 127 VAL A CA 1
ATOM 1016 C C . VAL A 1 127 ? -12.022 0.500 19.862 1.00 89.44 127 VAL A C 1
ATOM 1018 O O . VAL A 1 127 ? -11.212 1.390 19.603 1.00 89.44 127 VAL A O 1
ATOM 1021 N N . ALA A 1 128 ? -12.561 0.361 21.077 1.00 89.06 128 ALA A N 1
ATOM 1022 C CA . ALA A 1 128 ? -12.287 1.289 22.174 1.00 89.06 128 ALA A CA 1
ATOM 1023 C C . ALA A 1 128 ? -10.791 1.333 22.535 1.00 89.06 128 ALA A C 1
ATOM 1025 O O . ALA A 1 128 ? -10.208 2.408 22.687 1.00 89.06 128 ALA A O 1
ATOM 1026 N N . THR A 1 129 ? -10.138 0.169 22.616 1.00 89.19 129 THR A N 1
ATOM 1027 C CA . T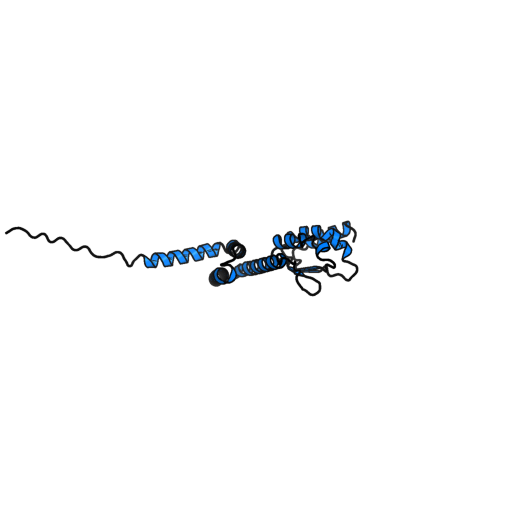HR A 1 129 ? -8.704 0.081 22.926 1.00 89.19 129 THR A CA 1
ATOM 1028 C C . THR A 1 129 ? -7.853 0.746 21.845 1.00 89.19 129 THR A C 1
ATOM 1030 O O . THR A 1 129 ? -6.935 1.499 22.174 1.00 89.19 129 THR A O 1
ATOM 1033 N N . THR A 1 130 ? -8.161 0.507 20.569 1.00 90.06 130 THR A N 1
ATOM 1034 C CA . THR A 1 130 ? -7.452 1.104 19.429 1.00 90.06 130 THR A CA 1
ATOM 1035 C C . THR A 1 130 ? -7.661 2.616 19.373 1.00 90.06 130 THR A C 1
ATOM 1037 O O . THR A 1 130 ? -6.690 3.354 19.189 1.00 90.06 130 THR A O 1
ATOM 1040 N N . LEU A 1 131 ? -8.885 3.100 19.620 1.00 88.62 131 LEU A N 1
ATOM 1041 C CA . LEU A 1 131 ? -9.177 4.533 19.709 1.00 88.62 131 LEU A CA 1
ATOM 1042 C C . LEU A 1 131 ? -8.337 5.209 20.795 1.00 88.62 131 LEU A C 1
ATOM 1044 O O . LEU A 1 131 ? -7.669 6.202 20.524 1.00 88.62 131 LEU A O 1
ATOM 1048 N N . VAL A 1 132 ? -8.288 4.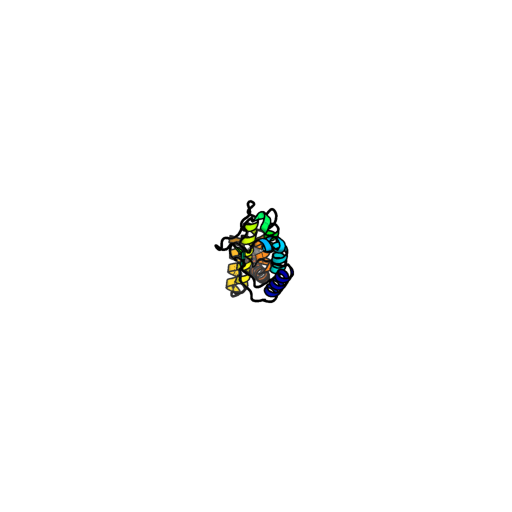640 22.001 1.00 89.44 132 VAL A N 1
ATOM 1049 C CA . VAL A 1 132 ? -7.530 5.221 23.120 1.00 89.44 132 VAL A CA 1
ATOM 1050 C C . VAL A 1 132 ? -6.018 5.147 22.888 1.00 89.44 132 VAL A C 1
ATOM 1052 O O . VAL A 1 132 ? -5.313 6.138 23.100 1.00 89.44 132 VAL A O 1
ATOM 1055 N N . LYS A 1 133 ? -5.498 3.988 22.465 1.00 89.00 133 LYS A N 1
ATOM 1056 C CA . LYS A 1 133 ? -4.048 3.734 22.425 1.00 89.00 133 LYS A CA 1
ATOM 1057 C C . LYS A 1 133 ? -3.363 4.186 21.139 1.00 89.00 133 LYS A C 1
ATOM 1059 O O . LYS A 1 133 ? -2.205 4.588 21.202 1.00 89.00 133 LYS A O 1
ATOM 1064 N N . SER A 1 134 ? -4.041 4.097 19.998 1.00 83.00 134 SER A N 1
ATOM 1065 C CA . SER A 1 134 ? -3.395 4.179 18.679 1.00 83.00 134 SER A CA 1
ATOM 1066 C C . SER A 1 134 ? -3.946 5.281 17.777 1.00 83.00 134 SER A C 1
ATOM 1068 O O . SER A 1 134 ? -3.238 5.691 16.859 1.00 83.00 134 SER A O 1
ATOM 1070 N N . ALA A 1 135 ? -5.163 5.771 18.036 1.00 84.25 135 ALA A N 1
ATOM 1071 C CA . ALA A 1 135 ? -5.795 6.822 17.235 1.00 84.25 135 ALA A CA 1
ATOM 1072 C C . ALA A 1 135 ? -6.059 8.134 18.001 1.00 84.25 135 ALA A C 1
ATOM 1074 O O . ALA A 1 135 ? -6.256 9.162 17.370 1.00 84.25 135 ALA A O 1
ATOM 1075 N N . SER A 1 136 ? -5.994 8.155 19.337 1.00 83.50 136 SER A N 1
ATOM 1076 C CA . SER A 1 136 ? -6.447 9.290 20.171 1.00 83.50 136 SER A CA 1
ATOM 1077 C C . SER A 1 136 ? -5.795 10.648 19.884 1.00 83.50 136 SER A C 1
ATOM 1079 O O . SER A 1 136 ? -6.349 11.681 20.252 1.00 83.50 136 SER A O 1
ATOM 1081 N N . LYS A 1 137 ? -4.622 10.663 19.244 1.00 86.62 137 LYS A N 1
ATOM 1082 C CA . LYS A 1 137 ? -3.888 11.882 18.860 1.00 86.62 137 LYS A CA 1
ATOM 1083 C C . LYS A 1 137 ? -3.769 12.071 17.348 1.00 86.62 137 LYS A C 1
ATOM 1085 O O . LYS A 1 137 ? -3.087 12.988 16.907 1.00 86.62 137 LYS A O 1
ATOM 1090 N N . ASP A 1 138 ? -4.414 11.208 16.575 1.00 90.38 138 ASP A N 1
ATOM 1091 C CA . ASP A 1 138 ? -4.362 11.190 15.122 1.00 90.38 138 ASP A CA 1
ATOM 1092 C C . ASP A 1 138 ? -5.794 11.209 14.581 1.00 90.38 138 ASP A C 1
ATOM 1094 O O . ASP A 1 138 ? -6.551 10.234 14.661 1.00 90.38 138 ASP A O 1
ATOM 1098 N N . PHE A 1 139 ? -6.178 12.370 14.053 1.00 89.31 139 PHE A N 1
ATOM 1099 C CA . PHE A 1 139 ? -7.517 12.589 13.527 1.00 89.31 139 PHE A CA 1
ATOM 1100 C C . PHE A 1 139 ? -7.831 11.657 12.354 1.00 89.31 139 PHE A C 1
ATOM 1102 O O . PHE A 1 139 ? -8.953 11.165 12.262 1.00 89.31 139 PHE A O 1
ATOM 1109 N N . GLN A 1 140 ? -6.855 11.378 11.484 1.00 90.88 140 GLN A N 1
ATOM 1110 C CA . GLN A 1 140 ? -7.072 10.517 10.326 1.00 90.88 140 GLN A CA 1
ATOM 1111 C C . GLN A 1 140 ? -7.316 9.080 10.775 1.00 90.88 140 GLN A C 1
ATOM 1113 O O . GLN A 1 140 ? -8.319 8.485 10.389 1.00 90.88 140 GLN A O 1
ATOM 1118 N N . ARG A 1 141 ? -6.469 8.541 11.658 1.00 92.31 141 ARG A N 1
ATOM 1119 C CA . ARG A 1 141 ? -6.670 7.190 12.214 1.00 92.31 141 ARG A CA 1
ATOM 1120 C C . ARG A 1 141 ? -7.978 7.074 12.976 1.00 92.31 141 ARG A C 1
ATOM 1122 O O . ARG A 1 141 ? -8.658 6.058 12.864 1.00 92.31 141 ARG A O 1
ATOM 1129 N N . THR A 1 142 ? -8.354 8.115 13.718 1.00 91.00 142 THR A N 1
ATOM 1130 C CA . THR A 1 142 ? -9.655 8.153 14.391 1.00 91.00 142 THR A CA 1
ATOM 1131 C C . THR A 1 142 ? -10.768 8.068 13.356 1.00 91.00 142 THR A C 1
ATOM 1133 O O . THR A 1 142 ? -11.560 7.136 13.412 1.00 91.00 142 THR A O 1
ATOM 1136 N N . ALA A 1 143 ? -10.788 8.964 12.366 1.00 90.00 143 ALA A N 1
ATOM 1137 C CA . ALA A 1 143 ? -11.808 8.981 11.321 1.00 90.00 143 ALA A CA 1
ATOM 1138 C C . ALA A 1 143 ? -11.925 7.633 10.588 1.00 90.00 143 ALA A C 1
ATOM 1140 O O . ALA A 1 143 ? -13.036 7.140 10.423 1.00 90.00 143 ALA A O 1
ATOM 1141 N N . LEU A 1 144 ? -10.800 6.999 10.234 1.00 89.50 144 LEU A N 1
ATOM 1142 C CA . LEU A 1 144 ? -10.779 5.671 9.609 1.00 89.50 144 LEU A CA 1
ATOM 1143 C C . LEU A 1 144 ? -11.385 4.585 10.497 1.00 89.50 144 LEU A C 1
ATOM 1145 O O . LEU A 1 144 ? -12.153 3.747 10.027 1.00 89.50 144 LEU A O 1
ATOM 1149 N N . MET A 1 145 ? -11.050 4.599 11.788 1.00 90.06 145 MET A N 1
ATOM 1150 C CA . MET A 1 145 ? -11.601 3.637 12.735 1.00 90.06 145 MET A CA 1
ATOM 1151 C C . MET A 1 145 ? -13.120 3.802 12.861 1.00 90.06 145 MET A C 1
ATOM 1153 O O . MET A 1 145 ? -13.844 2.814 12.927 1.00 90.06 145 MET A O 1
ATOM 1157 N N . LEU A 1 146 ? -13.610 5.043 12.864 1.00 88.19 146 LEU A N 1
ATOM 1158 C CA . LEU A 1 146 ? -15.039 5.334 12.981 1.00 88.19 146 LEU A CA 1
ATOM 1159 C C . LEU A 1 146 ? -15.815 5.032 11.694 1.00 88.19 146 LEU A C 1
ATOM 1161 O O . LEU A 1 146 ? -16.954 4.582 11.774 1.00 88.19 146 LEU A O 1
ATOM 1165 N N . GLU A 1 147 ? -15.207 5.244 10.524 1.00 88.25 147 GLU A N 1
ATOM 1166 C CA . GLU A 1 147 ? -15.790 4.912 9.218 1.00 88.25 147 GLU A CA 1
ATOM 1167 C C . GLU A 1 147 ? -16.175 3.427 9.148 1.00 88.25 147 GLU A C 1
ATOM 1169 O O . GLU A 1 147 ? -17.296 3.088 8.767 1.00 88.25 147 GLU A O 1
ATOM 1174 N N . ASN A 1 148 ? -15.274 2.548 9.598 1.00 84.38 148 ASN A N 1
ATOM 1175 C CA . ASN A 1 148 ? -15.470 1.099 9.553 1.00 84.38 148 ASN A CA 1
ATOM 1176 C C . ASN A 1 148 ? -16.329 0.544 10.707 1.00 84.38 148 ASN A C 1
ATOM 1178 O O . ASN A 1 148 ? -16.844 -0.565 10.586 1.00 84.38 148 ASN A O 1
ATOM 1182 N N . HIS A 1 149 ? -16.487 1.287 11.812 1.00 89.06 149 HIS A N 1
ATOM 1183 C CA . HIS A 1 149 ? -17.106 0.800 13.062 1.00 89.06 149 HIS A CA 1
ATOM 1184 C C . HIS A 1 149 ? -18.137 1.781 13.648 1.00 89.06 149 HIS A C 1
ATOM 1186 O O . HIS A 1 149 ? -18.226 1.973 14.864 1.00 89.06 149 HIS A O 1
ATOM 1192 N N . SER A 1 150 ? -18.913 2.442 12.785 1.00 87.88 150 SER A N 1
ATOM 1193 C CA . SER A 1 150 ? -19.937 3.418 13.200 1.00 87.88 150 SER A CA 1
ATOM 1194 C C . SER A 1 150 ? -21.071 2.809 14.039 1.00 87.88 150 SER A C 1
ATOM 1196 O O . SER A 1 150 ? -21.638 3.482 14.899 1.00 87.88 150 SER A O 1
ATOM 1198 N N . ASP A 1 151 ? -21.365 1.524 13.848 1.00 87.56 151 ASP A N 1
ATOM 1199 C CA . ASP A 1 151 ? -22.308 0.753 14.662 1.00 87.56 151 ASP A CA 1
ATOM 1200 C C . ASP A 1 151 ? -21.811 0.579 16.105 1.00 87.56 151 ASP A C 1
ATOM 1202 O O . ASP A 1 151 ? -22.573 0.758 17.056 1.00 87.56 151 ASP A O 1
ATOM 1206 N N . ILE A 1 152 ? -20.515 0.312 16.275 1.00 86.50 152 ILE A N 1
ATOM 1207 C CA . ILE A 1 152 ? -19.878 0.182 17.588 1.00 86.50 152 ILE A CA 1
ATOM 1208 C C . ILE A 1 152 ? -19.842 1.514 18.333 1.00 86.50 152 ILE A C 1
ATOM 1210 O O . ILE A 1 152 ? -19.983 1.532 19.552 1.00 86.50 152 ILE A O 1
ATOM 1214 N N . LEU A 1 153 ? -19.695 2.643 17.638 1.00 83.00 153 LEU A N 1
ATOM 1215 C CA . LEU A 1 153 ? -19.807 3.950 18.289 1.00 83.00 153 LEU A CA 1
ATOM 1216 C C . LEU A 1 153 ? -21.171 4.155 18.937 1.00 83.00 153 LEU A C 1
ATOM 1218 O O . LEU A 1 153 ? -21.248 4.623 20.069 1.00 83.00 153 LEU A O 1
ATOM 1222 N N . HIS A 1 154 ? -22.233 3.792 18.224 1.00 84.56 154 HIS A N 1
ATOM 1223 C CA . HIS A 1 154 ? -23.582 3.886 18.755 1.00 84.56 154 HIS A CA 1
ATOM 1224 C C . HIS A 1 154 ? -23.759 2.980 19.983 1.00 84.56 154 HIS A C 1
ATOM 1226 O O . HIS A 1 154 ? -24.300 3.423 20.992 1.00 84.56 154 HIS A O 1
ATOM 1232 N N . GLU A 1 155 ? -23.238 1.751 19.937 1.00 85.62 155 GLU A N 1
ATOM 1233 C CA . GLU A 1 155 ? -23.220 0.840 21.090 1.00 85.62 155 GLU A CA 1
ATOM 1234 C C . GLU A 1 155 ? -22.459 1.443 22.287 1.00 85.62 155 GLU A C 1
ATOM 1236 O O . GLU A 1 155 ? -22.982 1.481 23.399 1.00 85.62 155 GLU A O 1
ATOM 1241 N N . LEU A 1 156 ? -21.259 1.992 22.070 1.00 82.31 156 LEU A N 1
ATOM 1242 C CA . LEU A 1 156 ? -20.457 2.620 23.127 1.00 82.31 156 LEU A CA 1
ATOM 1243 C C . LEU A 1 156 ? -21.147 3.847 23.747 1.00 82.31 156 LEU A C 1
ATOM 1245 O O . LEU A 1 156 ? -21.050 4.047 24.957 1.00 82.31 156 LEU A O 1
ATOM 1249 N N . MET A 1 157 ? -21.858 4.651 22.949 1.00 83.38 157 MET A N 1
ATOM 1250 C CA . MET A 1 157 ? -22.622 5.798 23.454 1.00 83.38 157 MET A CA 1
ATOM 1251 C C . MET A 1 157 ? -23.800 5.365 24.331 1.00 83.38 157 MET A C 1
ATOM 1253 O O . MET A 1 157 ? -24.029 5.974 25.371 1.00 83.38 157 MET A O 1
ATOM 1257 N N . GLN A 1 158 ? -24.497 4.283 23.969 1.00 83.38 158 GLN A N 1
ATOM 1258 C CA . GLN A 1 158 ? -25.577 3.742 24.800 1.00 83.38 158 GLN A CA 1
ATOM 1259 C C . GLN A 1 158 ? -25.077 3.303 26.179 1.00 83.38 158 GLN A C 1
ATOM 1261 O O . GLN A 1 158 ? -25.747 3.547 27.178 1.00 83.38 158 GLN A O 1
ATOM 1266 N N . TYR A 1 159 ? -23.891 2.694 26.256 1.00 77.56 159 TYR A N 1
ATOM 1267 C CA . TYR A 1 159 ? -23.287 2.338 27.542 1.00 77.56 159 TYR A CA 1
ATOM 1268 C C . TYR A 1 159 ? -22.895 3.567 28.375 1.00 77.56 159 TYR A C 1
ATOM 1270 O O . TYR A 1 159 ? -23.065 3.548 29.592 1.00 77.56 159 TYR A O 1
ATOM 1278 N N . ALA A 1 160 ? -22.417 4.640 27.738 1.00 75.62 160 ALA A N 1
ATOM 1279 C CA . ALA A 1 160 ? -22.043 5.870 28.434 1.00 75.62 160 ALA A CA 1
ATOM 1280 C C . ALA A 1 160 ? -23.250 6.609 29.047 1.00 75.62 160 ALA A C 1
ATOM 1282 O O . ALA A 1 160 ? -23.134 7.137 30.153 1.00 75.62 160 ALA A O 1
ATOM 1283 N N . ASP A 1 161 ? -24.406 6.614 28.372 1.00 70.31 161 ASP A N 1
ATOM 1284 C CA . ASP A 1 161 ? -25.636 7.224 28.902 1.00 70.31 161 ASP A CA 1
ATOM 1285 C C . ASP A 1 161 ? -26.188 6.451 30.117 1.00 70.31 161 ASP A C 1
ATOM 1287 O O . ASP A 1 161 ? -26.630 7.058 31.094 1.00 70.31 161 ASP A O 1
ATOM 1291 N N . ILE A 1 162 ? -26.091 5.116 30.113 1.00 60.91 162 ILE A N 1
ATOM 1292 C CA . ILE A 1 162 ? -26.531 4.267 31.238 1.00 60.91 162 ILE A CA 1
ATOM 1293 C C . ILE A 1 162 ? -25.700 4.536 32.505 1.00 60.91 162 ILE A C 1
ATOM 1295 O O . ILE A 1 162 ? -26.244 4.550 33.613 1.00 60.91 162 ILE A O 1
ATOM 1299 N N . ASP A 1 163 ? -24.397 4.791 32.360 1.00 59.53 163 ASP A N 1
ATOM 1300 C CA . ASP A 1 163 ? -23.522 5.131 33.488 1.00 59.53 163 ASP A CA 1
ATOM 1301 C C . ASP A 1 163 ? -23.797 6.545 34.045 1.00 59.53 163 ASP A C 1
ATOM 1303 O O . ASP A 1 163 ? -23.591 6.786 3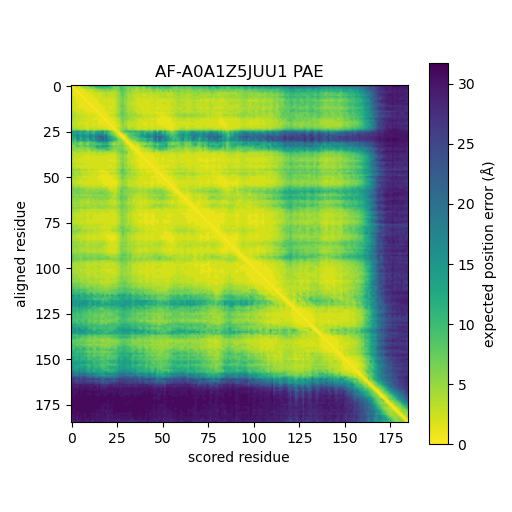5.239 1.00 59.53 163 ASP A O 1
ATOM 1307 N N . ALA A 1 164 ? -24.306 7.470 33.221 1.00 58.38 164 ALA A N 1
ATOM 1308 C CA . ALA A 1 164 ? -24.658 8.828 33.641 1.00 58.38 164 ALA A CA 1
ATOM 1309 C C . ALA A 1 164 ? -25.980 8.881 34.433 1.00 58.38 164 ALA A C 1
ATOM 1311 O O . ALA A 1 164 ? -26.061 9.558 35.462 1.00 58.38 164 ALA A O 1
ATOM 1312 N N . GLU A 1 165 ? -26.998 8.116 34.024 1.00 53.34 165 GLU A N 1
ATOM 1313 C CA . GLU A 1 165 ? -28.297 8.066 34.719 1.00 53.34 165 GLU A CA 1
ATOM 1314 C C . GLU A 1 165 ? -28.217 7.385 36.103 1.00 53.34 165 GLU A C 1
ATOM 1316 O O . GLU A 1 165 ? -29.023 7.665 36.993 1.00 53.34 165 GLU A O 1
ATOM 1321 N N . GLY A 1 166 ? -27.197 6.552 36.344 1.00 50.56 166 GLY A N 1
ATOM 1322 C CA . GLY A 1 166 ? -26.938 5.925 37.647 1.00 50.56 166 GLY A CA 1
ATOM 1323 C C . GLY A 1 166 ? -26.419 6.873 38.742 1.00 50.56 166 GLY A C 1
ATOM 1324 O O . GLY A 1 166 ? -26.388 6.490 39.916 1.00 50.56 166 GLY A O 1
ATOM 1325 N N . GLN A 1 167 ? -26.021 8.105 38.397 1.00 46.41 167 GLN A N 1
ATOM 1326 C CA . GLN A 1 167 ? -25.504 9.098 39.352 1.00 46.41 167 GLN A CA 1
ATOM 1327 C C . GLN A 1 167 ? -26.514 10.183 39.761 1.00 46.41 167 GLN A C 1
ATOM 1329 O O . GLN A 1 167 ? -26.278 10.866 40.761 1.00 46.41 167 GLN A O 1
ATOM 1334 N N . GLU A 1 168 ? -27.664 10.318 39.094 1.00 46.16 168 GLU A N 1
ATOM 1335 C CA . GLU A 1 168 ? -28.632 11.384 39.414 1.00 46.16 168 GLU A CA 1
ATOM 1336 C C . GLU A 1 168 ? -29.609 11.057 40.564 1.00 46.16 168 GLU A C 1
ATOM 1338 O O . GLU A 1 168 ? -30.264 11.954 41.097 1.00 46.16 168 GLU A O 1
ATOM 1343 N N . THR A 1 169 ? -29.674 9.817 41.061 1.00 44.06 169 THR A N 1
ATOM 1344 C CA . THR A 1 169 ? -30.670 9.435 42.087 1.00 44.06 169 THR A CA 1
ATOM 1345 C C . THR A 1 169 ? -30.270 9.636 43.557 1.00 44.06 169 THR A C 1
ATOM 1347 O O . THR A 1 169 ? -31.062 9.301 44.436 1.00 44.06 169 THR A O 1
ATOM 1350 N N . TYR A 1 170 ? -29.105 10.216 43.883 1.00 47.34 170 TYR A N 1
ATOM 1351 C CA . TYR A 1 170 ? -28.648 10.319 45.288 1.00 47.34 170 TYR A CA 1
ATOM 1352 C C . TYR A 1 170 ? -28.724 11.705 45.958 1.00 47.34 170 TYR A C 1
ATOM 1354 O O . TYR A 1 170 ? -28.413 11.798 47.145 1.00 47.34 170 TYR A O 1
ATOM 1362 N N . PHE A 1 171 ? -29.189 12.771 45.288 1.00 46.88 171 PHE A N 1
ATOM 1363 C CA . PHE A 1 171 ? -29.225 14.119 45.902 1.00 46.88 171 PHE A CA 1
ATOM 1364 C C . PHE A 1 171 ? -30.605 14.764 46.094 1.00 46.88 171 PHE A C 1
ATOM 1366 O O . PHE A 1 171 ? -30.690 15.851 46.667 1.00 46.88 171 PHE A O 1
ATOM 1373 N N . ALA A 1 172 ? -31.705 14.105 45.729 1.00 51.72 172 ALA A N 1
ATOM 1374 C CA . ALA A 1 172 ? -33.044 14.682 45.871 1.00 51.72 172 ALA A CA 1
ATOM 1375 C C . ALA A 1 172 ? -33.901 13.947 46.913 1.00 51.72 172 ALA A C 1
ATOM 1377 O O . ALA A 1 172 ? -34.809 13.201 46.560 1.00 51.72 172 ALA A O 1
ATOM 1378 N N . SER A 1 173 ? -33.645 14.161 48.209 1.00 44.19 173 SER A N 1
ATOM 1379 C CA . SER A 1 173 ? -34.697 14.096 49.250 1.00 44.19 173 SER A CA 1
ATOM 1380 C C . SER A 1 173 ? -34.185 14.515 50.634 1.00 44.19 173 SER A C 1
ATOM 1382 O O . SER A 1 173 ? -33.856 13.699 51.488 1.00 44.19 173 SER A O 1
ATOM 1384 N N . SER A 1 174 ? -34.194 15.823 50.905 1.00 44.44 174 SER A N 1
ATOM 1385 C CA . SER A 1 174 ? -34.341 16.306 52.285 1.00 44.44 174 SER A CA 1
ATOM 1386 C C . SER A 1 174 ? -35.833 16.517 52.559 1.00 44.44 174 SER A C 1
ATOM 1388 O O . SER A 1 174 ? -36.444 17.353 51.890 1.00 44.44 174 SER A O 1
ATOM 1390 N N . PRO A 1 175 ? -36.459 15.791 53.502 1.00 43.50 175 PRO A N 1
ATOM 1391 C CA . PRO A 1 175 ? -37.867 15.986 53.805 1.00 43.50 175 PRO A CA 1
ATOM 1392 C C . PRO A 1 175 ? -38.085 17.323 54.524 1.00 43.50 175 PRO A C 1
ATOM 1394 O O . PRO A 1 175 ? -37.506 17.608 55.575 1.00 43.50 175 PRO A O 1
ATOM 1397 N N . SER A 1 176 ? -38.957 18.139 53.936 1.00 49.22 176 SER A N 1
ATOM 1398 C CA . SER A 1 176 ? -39.483 19.383 54.492 1.00 49.22 176 SER A CA 1
ATOM 1399 C C . SER A 1 176 ? -40.119 19.150 55.867 1.00 49.22 176 SER A C 1
ATOM 1401 O O . SER A 1 176 ? -41.010 18.311 56.019 1.00 49.22 176 SER A O 1
ATOM 1403 N N . ARG A 1 177 ? -39.687 19.920 56.872 1.00 48.75 177 ARG A N 1
ATOM 1404 C CA . ARG A 1 177 ? -40.289 19.933 58.214 1.00 48.75 177 ARG A CA 1
ATOM 1405 C C . ARG A 1 177 ? -41.733 20.460 58.157 1.00 48.75 177 ARG A C 1
ATOM 1407 O O . ARG A 1 177 ? -41.959 21.472 57.498 1.00 48.75 177 ARG A O 1
ATOM 1414 N N . PRO A 1 178 ? -42.690 19.851 58.879 1.00 52.19 178 PRO A N 1
ATOM 1415 C CA . PRO A 1 178 ? -44.061 20.332 58.900 1.00 52.19 178 PRO A CA 1
ATOM 1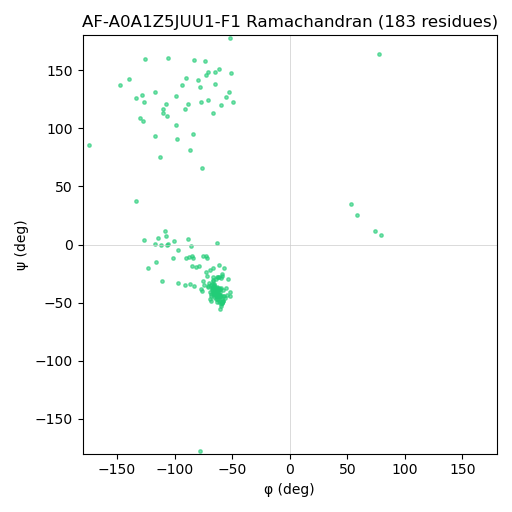416 C C . PRO A 1 178 ? -44.244 21.523 59.849 1.00 52.19 178 PRO A C 1
ATOM 1418 O O . PRO A 1 178 ? -43.704 21.567 60.959 1.00 52.19 178 PRO A O 1
ATOM 1421 N N . ASP A 1 179 ? -45.079 22.449 59.388 1.00 51.84 179 ASP A N 1
ATOM 1422 C CA . ASP A 1 179 ? -45.638 23.594 60.097 1.00 51.84 179 ASP A CA 1
ATOM 1423 C C . ASP A 1 179 ? -46.238 23.210 61.459 1.00 51.84 179 ASP A C 1
ATOM 1425 O O . ASP A 1 179 ? -47.182 22.418 61.555 1.00 51.84 179 ASP A O 1
ATOM 1429 N N . ARG A 1 180 ? -45.754 23.836 62.538 1.00 50.94 180 ARG A N 1
ATOM 1430 C CA . ARG A 1 180 ? -46.413 23.794 63.851 1.00 50.94 180 ARG A CA 1
ATOM 1431 C C . ARG A 1 180 ? -47.253 25.051 64.060 1.00 50.94 180 ARG A C 1
ATOM 1433 O O . ARG A 1 180 ? -46.822 26.023 64.672 1.00 50.94 180 ARG A O 1
ATOM 1440 N N . LYS A 1 181 ? -48.518 24.959 63.649 1.00 59.31 181 LYS A N 1
ATOM 1441 C CA . LYS A 1 181 ? -49.628 25.747 64.208 1.00 59.31 181 LYS A CA 1
ATOM 1442 C C . LYS A 1 181 ? -49.759 25.439 65.707 1.00 59.31 181 LYS A C 1
ATOM 1444 O O . LYS A 1 181 ? -50.065 24.303 66.071 1.00 59.31 181 LYS A O 1
ATOM 1449 N N . ARG A 1 182 ? -49.631 26.438 66.586 1.00 52.56 182 ARG A N 1
ATOM 1450 C CA . ARG A 1 182 ? -50.210 26.385 67.942 1.00 52.56 182 ARG A CA 1
ATOM 1451 C C . ARG A 1 182 ? -51.047 27.630 68.229 1.00 52.56 182 ARG A C 1
ATOM 1453 O O . ARG A 1 182 ? -50.641 28.756 67.973 1.00 52.56 182 ARG A O 1
ATOM 1460 N N . ARG A 1 183 ? -52.270 27.338 68.676 1.00 57.91 183 ARG A N 1
ATOM 1461 C CA . ARG A 1 183 ? -53.401 28.217 68.980 1.00 57.91 183 ARG A CA 1
ATOM 1462 C C . ARG A 1 183 ? -53.196 28.999 70.284 1.00 57.91 183 ARG A C 1
ATOM 1464 O O . ARG A 1 183 ? -52.461 28.562 71.161 1.00 57.91 183 ARG A O 1
ATOM 1471 N N . ARG A 1 184 ? -53.937 30.110 70.356 1.00 50.19 184 ARG A N 1
ATOM 1472 C CA . ARG A 1 184 ? -54.165 31.025 71.484 1.00 50.19 184 ARG A CA 1
ATOM 1473 C C . ARG A 1 184 ? -54.601 30.323 72.779 1.00 50.19 184 ARG A C 1
ATOM 1475 O O . ARG A 1 184 ? -55.384 29.374 72.717 1.00 50.19 184 ARG A O 1
ATOM 1482 N N . GLY A 1 185 ? -54.175 30.909 73.895 1.00 49.56 185 GLY A N 1
ATOM 1483 C CA . GLY A 1 185 ? -54.768 30.881 75.230 1.00 49.56 185 GLY A CA 1
ATOM 1484 C C . GLY A 1 185 ? -54.405 32.198 75.896 1.00 49.56 185 GLY A C 1
ATOM 1485 O O . GLY A 1 185 ? -53.195 32.509 75.853 1.00 49.56 185 GLY A O 1
#

Radius of gyration: 28.51 Å; Cα contacts (8 Å, |Δi|>4): 178; chains: 1; bounding box: 73×43×103 Å

Solvent-accessible surface area (backbone atoms only — not comparable to full-atom values): 10826 Å² total; per-residue (Å²): 114,59,71,69,61,50,51,53,49,51,52,52,57,68,67,41,68,79,46,38,70,49,78,58,59,58,66,102,82,58,51,76,47,44,50,81,42,36,62,62,51,37,64,57,51,38,72,44,84,46,33,35,37,39,30,40,61,65,92,48,57,46,71,44,25,33,73,90,36,48,49,52,48,54,28,42,74,61,23,48,62,48,44,58,20,32,80,87,66,49,66,68,74,49,97,85,44,60,44,48,50,47,50,52,52,21,52,50,50,50,58,51,58,57,46,69,78,47,56,69,73,60,30,47,55,50,52,54,48,44,40,66,76,75,12,70,91,36,70,66,55,37,50,55,48,44,71,77,38,54,69,48,51,54,55,55,50,54,56,53,54,56,62,54,64,73,66,68,79,80,79,86,80,83,83,80,81,80,85,82,88,78,81,92,130

Nearest PDB structures (foldseek):
  5tqi-assembly1_B  TM=4.735E-01  e=1.841E+00  Burkholderia multivorans ATCC 17616
  5trw-assembly1_A-2  TM=4.635E-01  e=3.283E+00  Paraburkholderia xenovorans LB400
  3pzs-assembly1_A  TM=3.446E-01  e=2.395E+00  Yersinia pestis CO92
  2q1x-assembly1_B  TM=3.233E-01  e=4.270E+00  Mycobacterium tuberculosis H37Rv
  5b6a-assembly1_A-2  TM=3.768E-01  e=5.000E+00  Pseudomonas aeruginosa PAO1

Mean predicted aligned error: 10.48 Å

Sequence (185 aa):
MPDVVAREFFHTVLANLDLQVLDLTTGPFHTHWMIRQIEELFDCLKKHRALQTLKITAYDEETSFGLSFIYLRNLLSSNRNLVVTNENGNVYADEEGIVEELYSLNCFYQGSAEIVAFSSSCRASLVATTLVKSASKDFQRTALMLENHSDILHELMQYADIDAEGQETYFASSPSRPDRKRRRG

Foldseek 3Di:
DDPVVVVVVLVVLLVCLQAAEAAPQDDDPPCPVQLVCVLVSLVSLLPNQNHQEYEDDDPPQCSNCPHQNVSLLVSLVSHLRYFYYYPVRHGDAGPVRSSVVSVVLSVLLVVLLVLVVDDLVSSLVVLVCCCVPPPVVPPSSNVSNCVNPVVSVVVVVVVVVVVVVVPPPPPPDDDDDDDDDDDDD